Protein AF-A0A7K6AI61-F1 (afdb_monomer_lite)

pLDDT: mean 76.73, std 20.93, range [30.42, 98.44]

Foldseek 3Di:
DDPVVLVVLVVLLVLLVQLLVCVVQVVLVSNLVSLQVSLVVLLCQLPDDPVGHPDDNQLSQLSLQLSQLSVQQSVLSVDPDDPDGNDSVN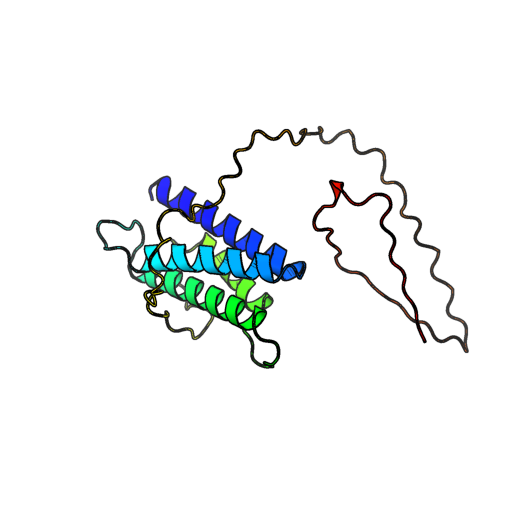NVVCSVCSNCSVVDDDDDPDPDDRDHDDPPPDPDDDPDPDPPPPPPPDDPPPDDPPDDPPPDPPPPDPDDDDDPPDDDDDDDDPDHDDPCPVPDDDDDDDDDDD

Sequence (194 aa):
MSEAARSLLQRWGASFRKGTDFDSWGQLVEAIDEYQILARHLQKEAQSQHNNSEFTEDQKKTIAKIATCLELRSAALQSTQSQDEFKLEDLKKLEPILKNILTYNKEFPFDVQPVPLRKILAPGEEEHLEFEEDDEEGGAGAGSPDSFPARVPGTLLPRLPSEPGMTLLTINIEKIGLKDAGQCIDPYITVSVK

Radius of gyration: 22.25 Å; chains: 1; bounding box: 41×44×69 Å

InterPro domains:
  IPR023421 Axin interactor, dorsalization-associated protein, N-terminal [PF08910] (9-112)
  IPR025939 Axin interactor dorsalization-associated protein, C-terminal [PF14186] (157-194)
  IPR025939 Axin interactor dorsalization-associated protein, C-terminal [PS51911] (157-194)
  IPR035892 C2 domain superfamily [G3DSA:2.60.40.150] (152-194)
  IPR036818 Axin interactor, dorsalization-associated protein, N-terminal domain superfamily [G3DSA:1.20.120.360] (1-119)
  IPR036818 Axin interactor, dorsalization-associated protein, N-terminal domain superfamily [SSF109779] (1-121)

Secondary structure (DSSP, 8-state):
--HHHHHHHHHHHHHHHHHHHHHHHT-HHHHHHHHHHHHHHHHHHHTS-GGG-SS-HHHHHHHHHHHHHHHHHHHHHH-SS-SS---HHHHHTTHHHHHTTTT--SPPSS--PPPP------TT--S--------S-S------TT-----PPP--PPPPP--TTPPPP---------TTTTT-SS--------

Organism: Upupa epops (NCBI:txid57439)

Structure (mmCIF, N/CA/C/O backbone):
data_AF-A0A7K6AI61-F1
#
_entry.id   AF-A0A7K6AI61-F1
#
loop_
_atom_site.group_PDB
_atom_site.id
_atom_site.type_symbol
_atom_site.label_atom_id
_atom_site.label_alt_id
_atom_site.label_comp_id
_atom_site.label_asym_id
_atom_site.label_entity_id
_atom_site.label_seq_id
_atom_site.pdbx_PDB_ins_code
_atom_site.Cartn_x
_atom_site.Cartn_y
_atom_site.Cartn_z
_atom_site.occupancy
_atom_site.B_iso_or_equiv
_atom_site.auth_seq_id
_atom_site.auth_comp_id
_atom_site.auth_asym_id
_atom_site.auth_atom_id
_atom_site.pdbx_PDB_model_num
ATOM 1 N N . MET A 1 1 ? -19.552 6.990 13.433 1.00 64.75 1 MET A N 1
ATOM 2 C CA . MET A 1 1 ? -18.185 7.159 12.903 1.00 64.75 1 MET A CA 1
ATOM 3 C C . MET A 1 1 ? -17.955 8.637 12.739 1.00 64.75 1 MET A C 1
ATOM 5 O O . MET A 1 1 ? -18.796 9.272 12.101 1.00 64.75 1 MET A O 1
ATOM 9 N N . SER A 1 2 ? -16.903 9.175 13.351 1.00 79.88 2 SER A N 1
ATOM 10 C CA . SER A 1 2 ? -16.581 10.581 13.151 1.00 79.88 2 SER A CA 1
ATOM 11 C C . SER A 1 2 ? -16.081 10.824 11.724 1.00 79.88 2 SER A C 1
ATOM 13 O O . SER A 1 2 ? -15.770 9.905 10.961 1.00 79.88 2 SER A O 1
ATOM 15 N N . GLU A 1 3 ? -16.031 12.091 11.352 1.00 83.81 3 GLU A N 1
ATOM 16 C CA . GLU A 1 3 ? -15.396 12.538 10.120 1.00 83.81 3 GLU A CA 1
ATOM 17 C C . GLU A 1 3 ? -13.877 12.287 10.126 1.00 83.81 3 GLU A C 1
ATOM 19 O O . GLU A 1 3 ? -13.308 11.977 9.079 1.00 83.81 3 GLU A O 1
ATOM 24 N N . ALA A 1 4 ? -13.248 12.295 11.308 1.00 84.06 4 ALA A N 1
ATOM 25 C CA . ALA A 1 4 ? -11.816 12.075 11.485 1.00 84.06 4 ALA A CA 1
ATOM 26 C C . ALA A 1 4 ? -11.396 10.646 11.105 1.00 84.06 4 ALA A C 1
ATOM 28 O O . ALA A 1 4 ? -10.501 10.485 10.278 1.00 84.06 4 ALA A O 1
ATOM 29 N N . ALA A 1 5 ? -12.091 9.611 11.595 1.00 84.06 5 ALA A N 1
ATOM 30 C CA . ALA A 1 5 ? -11.837 8.223 11.186 1.00 84.06 5 ALA A CA 1
ATOM 31 C C . ALA A 1 5 ? -11.957 8.025 9.667 1.00 84.06 5 ALA A C 1
ATOM 33 O O . ALA A 1 5 ? -11.194 7.266 9.068 1.00 84.06 5 ALA A O 1
ATOM 34 N N . ARG A 1 6 ? -12.910 8.708 9.022 1.00 87.50 6 ARG A N 1
ATOM 35 C CA . ARG A 1 6 ? -13.125 8.586 7.574 1.00 87.50 6 ARG A CA 1
ATOM 36 C C . ARG A 1 6 ? -11.996 9.246 6.781 1.00 87.50 6 ARG A C 1
ATOM 38 O O . ARG A 1 6 ? -11.495 8.634 5.841 1.00 87.50 6 ARG A O 1
ATOM 45 N N . SER A 1 7 ? -11.579 10.441 7.196 1.00 90.50 7 SER A N 1
ATOM 46 C CA . SER A 1 7 ? -10.425 11.150 6.628 1.00 90.50 7 SER A CA 1
ATOM 47 C C . SER A 1 7 ? -9.128 10.349 6.809 1.00 90.50 7 SER A C 1
ATOM 49 O O . SER A 1 7 ? -8.367 10.155 5.860 1.00 90.50 7 SER A O 1
ATOM 51 N N . LEU A 1 8 ? -8.924 9.752 7.988 1.00 91.56 8 LEU A N 1
ATOM 52 C CA . LEU A 1 8 ? -7.760 8.911 8.269 1.00 91.56 8 LEU A CA 1
ATOM 53 C C . LEU A 1 8 ? -7.684 7.690 7.339 1.00 91.56 8 LEU A C 1
ATOM 55 O O . LEU A 1 8 ? -6.629 7.420 6.766 1.00 91.56 8 LEU A O 1
ATOM 59 N N . LEU A 1 9 ? -8.803 6.988 7.134 1.00 92.94 9 LEU A N 1
ATOM 60 C CA . LEU A 1 9 ? -8.870 5.851 6.209 1.00 92.94 9 LEU A CA 1
ATOM 61 C C . LEU A 1 9 ? -8.627 6.261 4.753 1.00 92.94 9 LEU A C 1
ATOM 63 O O . LEU A 1 9 ? -8.008 5.502 4.006 1.00 92.94 9 LEU A O 1
ATOM 67 N N . GLN A 1 10 ? -9.089 7.445 4.339 1.00 94.06 10 GLN A N 1
ATOM 68 C CA . GLN A 1 10 ? -8.792 7.983 3.009 1.00 94.06 10 GLN A CA 1
ATOM 69 C C . GLN A 1 10 ? -7.293 8.230 2.838 1.00 94.06 10 GLN A C 1
ATOM 71 O O . GLN A 1 10 ? -6.722 7.779 1.846 1.00 94.06 10 GLN A O 1
ATOM 76 N N . ARG A 1 11 ? -6.645 8.857 3.827 1.00 95.50 11 ARG A N 1
ATOM 77 C CA . ARG A 1 11 ? -5.201 9.123 3.808 1.00 95.50 11 ARG A CA 1
ATOM 78 C C . ARG A 1 11 ? -4.376 7.838 3.778 1.00 95.50 11 ARG A C 1
ATOM 80 O O . ARG A 1 11 ? -3.476 7.705 2.954 1.00 95.50 11 ARG A O 1
ATOM 87 N N . TRP A 1 12 ? -4.731 6.844 4.593 1.00 97.50 12 TRP A N 1
ATOM 88 C CA . TRP A 1 12 ? -4.097 5.522 4.532 1.00 97.50 12 TRP A CA 1
ATOM 89 C C . TRP A 1 12 ? -4.315 4.827 3.189 1.00 97.50 12 TRP A C 1
ATOM 91 O O . TRP A 1 12 ? -3.391 4.223 2.654 1.00 97.50 12 TRP A O 1
ATOM 101 N N . GLY A 1 13 ? -5.520 4.916 2.622 1.00 97.56 13 GLY A N 1
ATOM 102 C CA . GLY A 1 13 ? -5.818 4.357 1.305 1.00 97.56 13 GLY A CA 1
ATOM 103 C C . GLY A 1 13 ? -5.026 5.022 0.175 1.00 97.56 13 GLY A C 1
ATOM 104 O O . GLY A 1 13 ? -4.586 4.329 -0.743 1.00 97.56 13 GLY A O 1
ATOM 105 N N . ALA A 1 14 ? -4.830 6.341 0.243 1.00 97.19 14 ALA A N 1
ATOM 106 C CA . ALA A 1 14 ? -4.021 7.097 -0.711 1.00 97.19 14 ALA A CA 1
ATOM 107 C C . ALA A 1 14 ? -2.539 6.706 -0.622 1.00 97.19 14 ALA A C 1
ATOM 109 O O . ALA A 1 14 ? -1.944 6.344 -1.634 1.00 97.19 14 ALA A O 1
ATOM 110 N N . SER A 1 15 ? -1.990 6.668 0.593 1.00 97.88 15 SER A N 1
ATOM 111 C CA . SER A 1 15 ? -0.624 6.210 0.873 1.00 97.88 15 SER A CA 1
ATOM 112 C C . SER A 1 15 ? -0.366 4.786 0.389 1.00 97.88 15 SER A C 1
ATOM 114 O O . SER A 1 15 ? 0.587 4.523 -0.342 1.00 97.88 15 SER A O 1
ATOM 116 N N . PHE A 1 16 ? -1.282 3.864 0.700 1.00 98.44 16 PHE A N 1
ATOM 117 C CA . PHE A 1 16 ? -1.192 2.482 0.244 1.00 98.44 16 PHE A CA 1
ATOM 118 C C . PHE A 1 16 ? -1.114 2.407 -1.285 1.00 98.44 16 PHE A C 1
ATOM 120 O O . PHE A 1 16 ? -0.275 1.696 -1.837 1.00 98.44 16 PHE A O 1
ATOM 127 N N . ARG A 1 17 ? -1.968 3.171 -1.978 1.00 98.06 17 ARG A N 1
ATOM 128 C CA . ARG A 1 17 ? -1.979 3.233 -3.442 1.00 98.06 17 ARG A CA 1
ATOM 129 C C . ARG A 1 17 ? -0.663 3.781 -3.988 1.00 98.06 17 ARG A C 1
ATOM 131 O O . ARG A 1 17 ? -0.083 3.129 -4.852 1.00 98.06 17 ARG A O 1
ATOM 138 N N . LYS A 1 18 ? -0.177 4.900 -3.440 1.00 97.25 18 LYS A N 1
ATOM 139 C CA . LYS A 1 18 ? 1.106 5.524 -3.798 1.00 97.25 18 LYS A CA 1
ATOM 140 C C . LYS A 1 18 ? 2.258 4.520 -3.685 1.00 97.25 18 LYS A C 1
ATOM 142 O O . LYS A 1 18 ? 2.979 4.314 -4.659 1.00 97.25 18 LYS A O 1
ATOM 147 N N . GLY A 1 19 ? 2.342 3.790 -2.571 1.00 97.25 19 GLY A N 1
ATOM 148 C CA . GLY A 1 19 ? 3.337 2.730 -2.379 1.00 97.25 19 GLY A CA 1
ATOM 149 C C . GLY A 1 19 ? 3.222 1.614 -3.423 1.00 97.25 19 GLY A C 1
ATOM 150 O O . GLY A 1 19 ? 4.216 1.239 -4.044 1.00 97.25 19 GLY A O 1
ATOM 151 N N . THR A 1 20 ? 2.005 1.128 -3.699 1.00 97.56 20 THR A N 1
ATOM 152 C CA . THR A 1 20 ? 1.802 0.085 -4.724 1.00 97.56 20 THR A CA 1
ATOM 153 C C . THR A 1 20 ? 2.084 0.550 -6.149 1.00 97.56 20 THR A C 1
ATOM 155 O O . THR A 1 20 ? 2.452 -0.279 -6.988 1.00 97.56 20 THR A O 1
ATOM 158 N N . ASP A 1 21 ? 1.916 1.839 -6.443 1.00 95.81 21 ASP A N 1
ATOM 159 C CA . ASP A 1 21 ? 2.253 2.423 -7.739 1.00 95.81 21 ASP A CA 1
ATOM 160 C C . ASP A 1 21 ? 3.771 2.504 -7.910 1.00 95.81 21 ASP A C 1
ATOM 162 O O . ASP A 1 21 ? 4.275 2.017 -8.925 1.00 95.81 21 ASP A O 1
ATOM 166 N N . PHE A 1 22 ? 4.503 2.987 -6.899 1.00 94.81 22 PHE A N 1
ATOM 167 C CA . PHE A 1 22 ? 5.970 2.959 -6.887 1.00 94.81 22 PHE A CA 1
ATOM 168 C C . PHE A 1 22 ? 6.523 1.546 -7.068 1.00 94.81 22 PHE A C 1
ATOM 170 O O . PHE A 1 22 ? 7.358 1.323 -7.944 1.00 94.81 22 PHE A O 1
ATOM 177 N N . ASP A 1 23 ? 5.999 0.579 -6.315 1.00 95.25 23 ASP A N 1
ATOM 178 C CA . ASP A 1 23 ? 6.382 -0.832 -6.410 1.00 95.25 23 ASP A CA 1
ATOM 179 C C . ASP A 1 23 ? 6.137 -1.372 -7.829 1.00 95.25 23 ASP A C 1
ATOM 181 O O . ASP A 1 23 ? 7.036 -1.910 -8.474 1.00 95.25 23 ASP A O 1
ATOM 185 N N . SER A 1 24 ? 4.950 -1.100 -8.389 1.00 94.00 24 SER A N 1
ATOM 186 C CA . SER A 1 24 ? 4.595 -1.494 -9.761 1.00 94.00 24 SER A CA 1
ATOM 187 C C . SER A 1 24 ? 5.471 -0.824 -10.830 1.00 94.00 24 SER A C 1
ATOM 189 O O . SER A 1 24 ? 5.600 -1.353 -11.933 1.00 94.00 24 SER A O 1
ATOM 191 N N . TRP A 1 25 ? 6.022 0.358 -10.549 1.00 91.44 25 TRP A N 1
ATOM 192 C CA . TRP A 1 25 ? 6.932 1.083 -11.441 1.00 91.44 25 TRP A CA 1
ATOM 193 C C . TRP A 1 25 ? 8.405 0.701 -11.253 1.00 91.44 25 TRP A C 1
ATOM 195 O O . TRP A 1 25 ? 9.247 1.188 -12.005 1.00 91.44 25 TRP A O 1
ATOM 205 N N . GLY A 1 26 ? 8.734 -0.148 -10.275 1.00 88.25 26 GLY A N 1
ATOM 206 C CA . GLY A 1 26 ? 10.118 -0.481 -9.931 1.00 88.25 26 GLY A CA 1
ATOM 207 C C . GLY A 1 26 ? 10.849 0.625 -9.161 1.00 88.25 26 GLY A C 1
ATOM 208 O O . GLY A 1 26 ? 12.075 0.595 -9.058 1.00 88.25 26 GLY A O 1
ATOM 209 N N . GLN A 1 27 ? 10.122 1.597 -8.607 1.00 89.25 27 GLN A N 1
ATOM 210 C CA . GLN A 1 27 ? 10.653 2.628 -7.712 1.00 89.25 27 GLN A CA 1
ATOM 211 C C . GLN A 1 27 ? 10.760 2.058 -6.293 1.00 89.25 27 GLN A C 1
ATOM 213 O O . GLN A 1 27 ? 9.954 2.353 -5.416 1.00 89.25 27 GLN A O 1
ATOM 218 N N . LEU A 1 28 ? 11.708 1.132 -6.104 1.00 91.75 28 LEU A N 1
ATOM 219 C CA . LEU A 1 28 ? 11.750 0.289 -4.906 1.00 91.75 28 LEU A CA 1
ATOM 220 C C . LEU A 1 28 ? 12.044 1.087 -3.632 1.00 91.75 28 LEU A C 1
ATOM 222 O O . LEU A 1 28 ? 11.465 0.783 -2.596 1.00 91.75 28 LEU A O 1
ATOM 226 N N . VAL A 1 29 ? 12.907 2.105 -3.702 1.00 91.94 29 VAL A N 1
ATOM 227 C CA . VAL A 1 29 ? 13.270 2.935 -2.539 1.00 91.94 29 VAL A CA 1
ATOM 228 C C . VAL A 1 29 ? 12.058 3.728 -2.057 1.00 91.94 29 VAL A C 1
ATOM 230 O O . VAL A 1 29 ? 11.731 3.691 -0.875 1.00 91.94 29 VAL A O 1
ATOM 233 N N . GLU A 1 30 ? 11.354 4.372 -2.985 1.00 93.75 30 GLU A N 1
ATOM 234 C CA . GLU A 1 30 ? 10.147 5.152 -2.725 1.00 93.75 30 GLU A CA 1
ATOM 235 C C . GLU A 1 30 ? 8.992 4.255 -2.240 1.00 93.75 30 GLU A C 1
ATOM 237 O O . GLU A 1 30 ? 8.274 4.606 -1.306 1.00 93.75 30 GLU A O 1
ATOM 242 N N . ALA A 1 31 ? 8.843 3.054 -2.815 1.00 95.50 31 ALA A N 1
ATOM 243 C CA . ALA A 1 31 ? 7.867 2.067 -2.352 1.00 95.50 31 ALA A CA 1
ATOM 244 C C . ALA A 1 31 ? 8.145 1.611 -0.911 1.00 95.50 31 ALA A C 1
ATOM 246 O O . ALA A 1 31 ? 7.226 1.555 -0.097 1.00 95.50 31 ALA A O 1
ATOM 247 N N . ILE A 1 32 ? 9.406 1.293 -0.594 1.00 95.75 32 ILE A N 1
ATOM 248 C CA . ILE A 1 32 ? 9.835 0.891 0.752 1.00 95.75 32 ILE A CA 1
ATOM 249 C C . ILE A 1 32 ? 9.528 1.996 1.763 1.00 95.75 32 ILE A C 1
ATOM 251 O O . ILE A 1 32 ? 8.965 1.697 2.815 1.00 95.75 32 ILE A O 1
ATOM 255 N N . ASP A 1 33 ? 9.888 3.243 1.463 1.00 95.25 33 ASP A N 1
ATOM 256 C CA . ASP A 1 33 ? 9.687 4.364 2.384 1.00 95.25 33 ASP A CA 1
ATOM 257 C C . ASP A 1 33 ? 8.195 4.597 2.665 1.00 95.25 33 ASP A C 1
ATOM 259 O O . ASP A 1 33 ? 7.760 4.584 3.820 1.00 95.25 33 ASP A O 1
ATOM 263 N N . GLU A 1 34 ? 7.373 4.655 1.613 1.00 97.81 34 GLU A N 1
ATOM 264 C CA . GLU A 1 34 ? 5.923 4.828 1.739 1.00 97.81 34 GLU A CA 1
ATOM 265 C C . GLU A 1 34 ? 5.277 3.675 2.533 1.00 97.81 34 GLU A C 1
ATOM 267 O O . GLU A 1 34 ? 4.465 3.904 3.436 1.00 97.81 34 GLU A O 1
ATOM 272 N N . TYR A 1 35 ? 5.669 2.421 2.268 1.00 98.00 35 TYR A N 1
ATOM 273 C CA . TYR A 1 35 ? 5.183 1.267 3.029 1.00 98.00 35 TYR A CA 1
ATOM 274 C C . TYR A 1 35 ? 5.605 1.312 4.50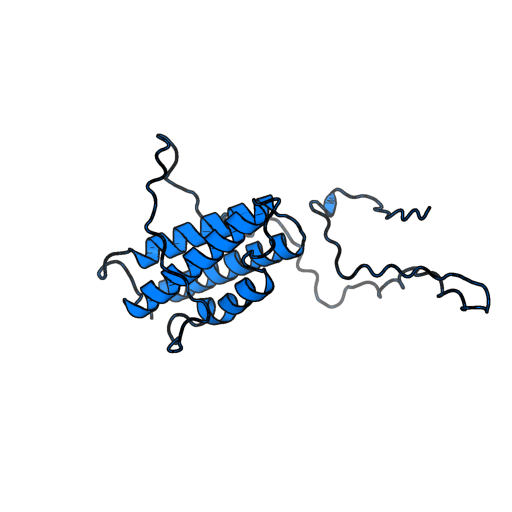1 1.00 98.00 35 TYR A C 1
ATOM 276 O O . TYR A 1 35 ? 4.794 0.973 5.367 1.00 98.00 35 TYR A O 1
ATOM 284 N N . GLN A 1 36 ? 6.832 1.737 4.812 1.00 96.12 36 GLN A N 1
ATOM 285 C CA . GLN A 1 36 ? 7.321 1.853 6.189 1.00 96.12 36 GLN A CA 1
ATOM 286 C C . GLN A 1 36 ? 6.642 2.993 6.955 1.00 96.12 36 GLN A C 1
ATOM 288 O O . GLN A 1 36 ? 6.288 2.822 8.126 1.00 96.12 36 GLN A O 1
ATOM 293 N N . ILE A 1 37 ? 6.423 4.146 6.320 1.00 96.00 37 ILE A N 1
ATOM 294 C CA . ILE A 1 37 ? 5.662 5.265 6.897 1.00 96.00 37 ILE A CA 1
ATOM 295 C C . ILE A 1 37 ? 4.234 4.811 7.210 1.00 96.00 37 ILE A C 1
ATOM 297 O O . ILE A 1 37 ? 3.777 4.937 8.352 1.00 96.00 37 ILE A O 1
ATOM 301 N N . LEU A 1 38 ? 3.548 4.199 6.241 1.00 97.81 38 LEU A N 1
ATOM 302 C CA . LEU A 1 38 ? 2.189 3.703 6.444 1.00 97.81 38 LEU A CA 1
ATOM 303 C C . LEU A 1 38 ? 2.130 2.624 7.532 1.00 97.81 38 LEU A C 1
ATOM 305 O O . LEU A 1 38 ? 1.264 2.687 8.407 1.00 97.81 38 LEU A O 1
ATOM 309 N N . ALA A 1 39 ? 3.057 1.663 7.530 1.00 96.81 39 ALA A N 1
ATOM 310 C CA . ALA A 1 39 ? 3.124 0.618 8.550 1.00 96.81 39 ALA A CA 1
ATOM 311 C C . ALA A 1 39 ? 3.267 1.205 9.961 1.00 96.81 39 ALA A C 1
ATOM 313 O O . ALA A 1 39 ? 2.564 0.765 10.874 1.00 96.81 39 ALA A O 1
ATOM 314 N N . ARG A 1 40 ? 4.100 2.240 10.145 1.00 94.81 40 ARG A N 1
ATOM 315 C CA . ARG A 1 40 ? 4.243 2.938 11.435 1.00 94.81 40 ARG A CA 1
ATOM 316 C C . ARG A 1 40 ? 2.952 3.622 11.873 1.00 94.81 40 ARG A C 1
ATOM 318 O O . ARG A 1 40 ? 2.571 3.500 13.037 1.00 94.81 40 ARG A O 1
ATOM 325 N N . HIS A 1 41 ? 2.249 4.292 10.962 1.00 94.44 41 HIS A N 1
ATOM 326 C CA . HIS A 1 41 ? 0.956 4.911 11.268 1.00 94.44 41 HIS A CA 1
ATOM 327 C C . HIS A 1 41 ? -0.102 3.881 11.674 1.00 94.44 41 HIS A C 1
ATOM 329 O O . HIS A 1 41 ? -0.790 4.068 12.680 1.00 94.44 41 HIS A O 1
ATOM 335 N N . LEU A 1 42 ? -0.191 2.767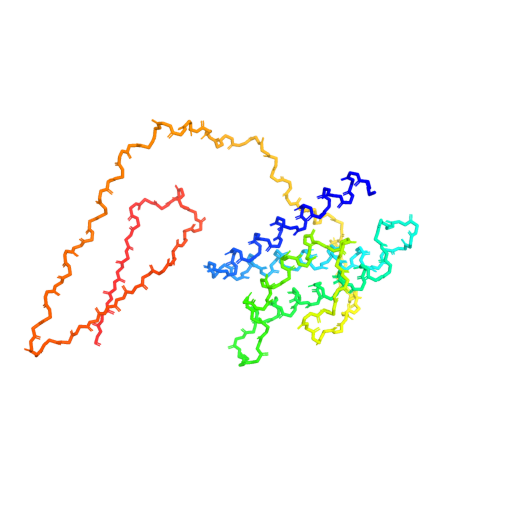 10.947 1.00 95.50 42 LEU A N 1
ATOM 336 C CA . LEU A 1 42 ? -1.104 1.673 11.274 1.00 95.50 42 LEU A CA 1
ATOM 337 C C . LEU A 1 42 ? -0.747 1.026 12.621 1.00 95.50 42 LEU A C 1
ATOM 339 O O . LEU A 1 42 ? -1.630 0.800 13.441 1.00 95.50 42 LEU A O 1
ATOM 343 N N . GLN A 1 43 ? 0.536 0.783 12.898 1.00 93.94 43 GLN A N 1
ATOM 344 C CA . GLN A 1 43 ? 1.006 0.263 14.190 1.00 93.94 43 GLN A CA 1
ATOM 345 C C . GLN A 1 43 ? 0.655 1.197 15.353 1.00 93.94 43 GLN A C 1
ATOM 347 O O . GLN A 1 43 ? 0.177 0.738 16.391 1.00 93.94 43 GLN A O 1
ATOM 352 N N . LYS A 1 44 ? 0.853 2.509 15.177 1.00 92.12 44 LYS A N 1
ATOM 353 C CA . LYS A 1 44 ? 0.512 3.522 16.184 1.00 92.12 44 LYS A CA 1
ATOM 354 C C . LYS A 1 44 ? -0.981 3.500 16.512 1.00 92.12 44 LYS A C 1
ATOM 356 O O . LYS A 1 44 ? -1.336 3.544 17.688 1.00 92.12 44 LYS A O 1
ATOM 361 N N . GLU A 1 45 ? -1.843 3.375 15.503 1.00 92.69 45 GLU A N 1
ATOM 362 C CA . GLU A 1 45 ? -3.289 3.252 15.719 1.00 92.69 45 GLU A CA 1
ATOM 363 C C . GLU A 1 45 ? -3.677 1.889 16.312 1.00 92.69 45 GLU A C 1
ATOM 365 O O . GLU A 1 45 ? -4.523 1.811 17.194 1.00 92.69 45 GLU A O 1
ATOM 370 N N . ALA A 1 46 ? -3.034 0.798 15.896 1.00 92.25 46 ALA A N 1
ATOM 371 C CA . ALA A 1 46 ? -3.313 -0.528 16.445 1.00 92.25 46 ALA A CA 1
ATOM 372 C C . ALA A 1 46 ? -2.978 -0.644 17.942 1.00 92.25 46 ALA A C 1
ATOM 374 O O . ALA A 1 46 ? -3.594 -1.439 18.649 1.00 92.25 46 ALA A O 1
ATOM 375 N N . GLN A 1 47 ? -2.011 0.137 18.426 1.00 89.50 47 GLN A N 1
ATOM 376 C CA . GLN A 1 47 ? -1.576 0.151 19.826 1.00 89.50 47 GLN A CA 1
ATOM 377 C C . GLN A 1 47 ? -2.170 1.310 20.638 1.00 89.50 47 GLN A C 1
ATOM 379 O O . GLN A 1 47 ? -1.891 1.435 21.836 1.00 89.50 47 GLN A O 1
ATOM 384 N N . SER A 1 48 ? -2.979 2.170 20.013 1.00 88.31 48 SER A N 1
ATOM 385 C CA . SER A 1 48 ? -3.593 3.300 20.699 1.00 88.31 48 SER A CA 1
ATOM 386 C C . SER A 1 48 ? -4.542 2.799 21.794 1.00 88.31 48 SER A C 1
ATOM 388 O O . SER A 1 48 ? -5.258 1.801 21.651 1.00 88.31 48 SER A O 1
ATOM 390 N N . GLN A 1 49 ? -4.528 3.473 22.946 1.00 80.00 49 GLN A N 1
ATOM 391 C CA . GLN A 1 49 ? -5.423 3.136 24.055 1.00 80.00 49 GLN A CA 1
ATOM 392 C C . GLN A 1 49 ? -6.884 3.307 23.620 1.00 80.00 49 GLN A C 1
ATOM 394 O O . GLN A 1 49 ? -7.187 4.167 22.796 1.00 80.00 49 GLN A O 1
ATOM 399 N N . HIS A 1 50 ? -7.807 2.521 24.184 1.00 67.75 50 HIS A N 1
ATOM 400 C CA . HIS A 1 50 ? -9.215 2.529 23.760 1.00 67.75 50 HIS A CA 1
ATOM 401 C C . HIS A 1 50 ? -9.867 3.922 23.823 1.00 67.75 50 HIS A C 1
ATOM 403 O O . HIS A 1 50 ? -10.674 4.256 22.966 1.00 67.75 50 HIS A O 1
ATOM 409 N N . ASN A 1 51 ? -9.445 4.767 24.768 1.00 71.12 51 ASN A N 1
ATOM 410 C CA . ASN A 1 51 ? -9.957 6.133 24.923 1.00 71.12 51 ASN A CA 1
ATOM 411 C C . ASN A 1 51 ? -9.473 7.106 23.830 1.00 71.12 51 ASN A C 1
ATOM 413 O O . ASN A 1 51 ? -10.030 8.190 23.697 1.00 71.12 51 ASN A O 1
ATOM 417 N N . ASN A 1 52 ? -8.440 6.724 23.074 1.00 73.75 52 ASN A N 1
ATOM 418 C CA . ASN A 1 52 ? -7.788 7.546 22.054 1.00 73.75 52 ASN A CA 1
ATOM 419 C C . ASN A 1 52 ? -7.992 6.990 20.635 1.00 73.75 52 ASN A C 1
ATOM 421 O O . ASN A 1 52 ? -7.417 7.530 19.695 1.00 73.75 52 ASN A O 1
ATOM 425 N N . SER A 1 53 ? -8.766 5.910 20.483 1.00 78.94 53 SER A N 1
ATOM 426 C CA . SER A 1 53 ? -8.988 5.235 19.206 1.00 78.94 53 SER A CA 1
ATOM 427 C C . SER A 1 53 ? -10.461 5.181 18.861 1.00 78.94 53 SER A C 1
ATOM 429 O O . SER A 1 53 ? -11.289 4.790 19.684 1.00 78.94 53 SER A O 1
ATOM 431 N N . GLU A 1 54 ? -10.780 5.476 17.607 1.00 84.75 54 GLU A N 1
ATOM 432 C CA . GLU A 1 54 ? -12.120 5.252 17.062 1.00 84.75 54 GLU A CA 1
ATOM 433 C C . GLU A 1 54 ? -12.340 3.812 16.580 1.00 84.75 54 GLU A C 1
ATOM 435 O O . GLU A 1 54 ? -13.449 3.463 16.165 1.00 84.75 54 GLU A O 1
ATOM 440 N N . PHE A 1 55 ? -11.301 2.974 16.634 1.00 90.56 55 PHE A N 1
ATOM 441 C CA . PHE A 1 55 ? -11.336 1.595 16.168 1.00 90.56 55 PHE A CA 1
ATOM 442 C C . PHE A 1 55 ? -11.562 0.612 17.319 1.00 90.56 55 PHE A C 1
ATOM 444 O O . PHE A 1 55 ? -11.025 0.754 18.421 1.00 90.56 55 PHE A O 1
ATOM 451 N N . THR A 1 56 ? -12.350 -0.428 17.048 1.00 91.88 56 THR A N 1
ATOM 452 C CA . THR A 1 56 ? -12.532 -1.554 17.971 1.00 91.88 56 THR A CA 1
ATOM 453 C C . THR A 1 56 ? -11.262 -2.401 18.050 1.00 91.88 56 THR A C 1
ATOM 455 O O . THR A 1 56 ? -10.427 -2.382 17.147 1.00 91.88 56 THR A O 1
ATOM 458 N N . GLU A 1 57 ? -11.124 -3.215 19.095 1.00 90.81 57 GLU A N 1
ATOM 459 C CA . GLU A 1 57 ? -9.957 -4.095 19.250 1.00 90.81 57 GLU A CA 1
ATOM 460 C C . GLU A 1 57 ? -9.795 -5.091 18.086 1.00 90.81 57 GLU A C 1
ATOM 462 O O . GLU A 1 57 ? -8.677 -5.383 17.668 1.00 90.81 57 GLU A O 1
ATOM 467 N N . ASP A 1 58 ? -10.889 -5.568 17.488 1.00 91.75 58 ASP A N 1
ATOM 468 C CA . ASP A 1 58 ? -10.814 -6.448 16.313 1.00 91.75 58 ASP A CA 1
ATOM 469 C C . ASP A 1 58 ? -10.410 -5.694 15.035 1.00 91.75 58 ASP A C 1
ATOM 471 O O . ASP A 1 58 ? -9.649 -6.214 14.210 1.00 91.75 58 ASP A O 1
ATOM 475 N N . GLN A 1 59 ? -10.838 -4.436 14.891 1.00 93.81 59 GLN A N 1
ATOM 476 C CA . GLN A 1 59 ? -10.373 -3.559 13.814 1.00 93.81 59 GLN A CA 1
ATOM 477 C C . GLN A 1 59 ? -8.883 -3.247 13.976 1.00 93.81 59 GLN A C 1
ATOM 479 O O . GLN A 1 59 ? -8.134 -3.357 13.008 1.00 93.81 59 GLN A O 1
ATOM 484 N N . LYS A 1 60 ? -8.420 -2.966 15.199 1.00 93.12 60 LYS A N 1
ATOM 485 C CA . LYS A 1 60 ? -6.997 -2.760 15.512 1.00 93.12 60 LYS A CA 1
ATOM 486 C C . LYS A 1 60 ? -6.143 -3.986 15.218 1.00 93.12 60 LYS A C 1
ATOM 488 O O . LYS A 1 60 ? -5.071 -3.845 14.639 1.00 93.12 60 LYS A O 1
ATOM 493 N N . LYS A 1 61 ? -6.621 -5.199 15.521 1.00 93.31 61 LYS A N 1
ATOM 494 C CA . LYS A 1 61 ? -5.938 -6.441 15.103 1.00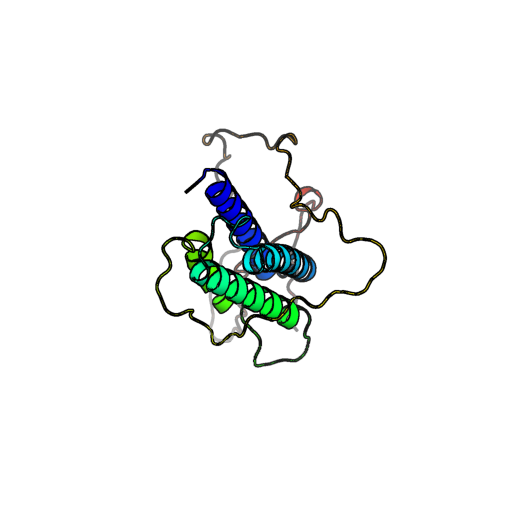 93.31 61 LYS A CA 1
ATOM 495 C C . LYS A 1 61 ? -5.793 -6.516 13.585 1.00 93.31 61 LYS A C 1
ATOM 497 O O . LYS A 1 61 ? -4.734 -6.892 13.092 1.00 93.31 61 LYS A O 1
ATOM 502 N N . THR A 1 62 ? -6.839 -6.152 12.844 1.00 95.75 62 THR A N 1
ATOM 503 C CA . THR A 1 62 ? -6.802 -6.121 11.373 1.00 95.75 62 THR A CA 1
ATOM 504 C C . THR A 1 62 ? -5.803 -5.076 10.869 1.00 95.75 62 THR A C 1
ATOM 506 O O . THR A 1 62 ? -4.972 -5.394 10.022 1.00 95.75 62 THR A O 1
ATOM 509 N N . ILE A 1 63 ? -5.817 -3.868 11.439 1.00 95.88 63 ILE A N 1
ATOM 510 C CA . ILE A 1 63 ? -4.853 -2.790 11.160 1.00 95.88 63 ILE A CA 1
ATOM 511 C C . ILE A 1 63 ? -3.413 -3.270 11.396 1.00 95.88 63 ILE A C 1
ATOM 513 O O . ILE A 1 63 ? -2.557 -3.096 10.531 1.00 95.88 63 ILE A O 1
ATOM 517 N N . ALA A 1 64 ? -3.153 -3.937 12.523 1.00 95.38 64 ALA A N 1
ATOM 518 C CA . ALA A 1 64 ? -1.828 -4.452 12.864 1.00 95.38 64 ALA A CA 1
ATOM 519 C C . ALA A 1 64 ? -1.337 -5.509 11.861 1.00 95.38 64 ALA A C 1
ATOM 521 O O . ALA A 1 64 ? -0.176 -5.497 11.459 1.00 95.38 64 ALA A O 1
ATOM 522 N N . LYS A 1 65 ? -2.231 -6.396 11.406 1.00 96.62 65 LYS A N 1
ATOM 523 C CA . LYS A 1 65 ? -1.906 -7.384 10.369 1.00 96.62 65 LYS A CA 1
ATOM 524 C C . LYS A 1 65 ? -1.578 -6.729 9.024 1.00 96.62 65 LYS A C 1
ATOM 526 O O . LYS A 1 65 ? -0.632 -7.158 8.370 1.00 96.62 65 LYS A O 1
ATOM 531 N N . ILE A 1 66 ? -2.305 -5.677 8.629 1.00 97.69 66 ILE A N 1
ATOM 532 C CA . ILE A 1 66 ? -1.985 -4.896 7.417 1.00 97.69 66 ILE A CA 1
ATOM 533 C C . ILE A 1 66 ? -0.587 -4.281 7.542 1.00 97.69 66 ILE A C 1
ATOM 535 O O . ILE A 1 66 ? 0.206 -4.393 6.609 1.00 97.69 66 ILE A O 1
ATOM 539 N N . ALA A 1 67 ? -0.260 -3.696 8.699 1.00 97.19 67 ALA A N 1
ATOM 540 C CA . ALA A 1 67 ? 1.066 -3.137 8.951 1.00 97.19 67 ALA A CA 1
ATOM 541 C C . ALA A 1 67 ? 2.176 -4.190 8.798 1.00 97.19 67 ALA A C 1
ATOM 543 O O . ALA A 1 67 ? 3.175 -3.940 8.132 1.00 97.19 67 ALA A O 1
ATOM 544 N N . THR A 1 68 ? 1.975 -5.398 9.331 1.00 96.25 68 THR A N 1
ATOM 545 C CA . THR A 1 68 ? 2.930 -6.503 9.158 1.00 96.25 68 THR A CA 1
ATOM 546 C C . THR A 1 68 ? 3.099 -6.909 7.696 1.00 96.25 68 THR A C 1
ATOM 548 O O . THR A 1 68 ? 4.222 -7.139 7.261 1.00 96.25 68 THR A O 1
ATOM 551 N N . CYS A 1 69 ? 2.032 -6.958 6.898 1.00 97.38 69 CYS A N 1
ATOM 552 C CA . CYS A 1 69 ? 2.169 -7.233 5.465 1.00 97.38 69 CYS A CA 1
ATOM 553 C C . CYS A 1 69 ? 2.978 -6.152 4.724 1.00 97.38 69 CYS A C 1
ATOM 555 O O . CYS A 1 69 ? 3.756 -6.487 3.831 1.00 97.38 69 CYS A O 1
ATOM 557 N N . LEU A 1 70 ? 2.831 -4.876 5.098 1.00 97.50 70 LEU A N 1
ATOM 558 C CA . LEU A 1 70 ? 3.633 -3.779 4.540 1.00 97.50 70 LEU A CA 1
ATOM 559 C C . LEU A 1 70 ? 5.117 -3.920 4.905 1.00 97.50 70 LEU A C 1
ATOM 561 O O . LEU A 1 70 ? 5.979 -3.736 4.046 1.00 97.50 70 LEU A O 1
ATOM 565 N N . GLU A 1 71 ? 5.429 -4.313 6.142 1.00 95.00 71 GLU A N 1
ATOM 566 C CA . GLU A 1 71 ? 6.804 -4.611 6.566 1.00 95.00 71 GLU A CA 1
ATOM 567 C C . GLU A 1 71 ? 7.385 -5.811 5.809 1.00 95.00 71 GLU A C 1
ATOM 569 O O . GLU A 1 71 ? 8.522 -5.747 5.345 1.00 95.00 71 GLU A O 1
ATOM 574 N N . LEU A 1 72 ? 6.603 -6.882 5.628 1.00 94.56 72 LEU A N 1
ATOM 575 C CA . LEU A 1 72 ? 7.018 -8.053 4.850 1.00 94.56 72 LEU A CA 1
ATOM 576 C C . LEU A 1 72 ? 7.312 -7.684 3.394 1.00 94.56 72 LEU A C 1
ATOM 578 O O . LEU A 1 72 ? 8.323 -8.131 2.853 1.00 94.56 72 LEU A O 1
ATOM 582 N N . ARG A 1 73 ? 6.477 -6.842 2.765 1.00 95.69 73 ARG A N 1
ATOM 583 C CA . ARG A 1 73 ? 6.763 -6.346 1.413 1.00 95.69 73 ARG A CA 1
ATOM 584 C C . ARG A 1 73 ? 8.011 -5.472 1.395 1.00 95.69 73 ARG A C 1
ATOM 586 O O . ARG A 1 73 ? 8.854 -5.656 0.528 1.00 95.69 73 ARG A O 1
ATOM 593 N N . SER A 1 74 ? 8.152 -4.559 2.352 1.00 94.94 74 SER A N 1
ATOM 594 C CA . SER A 1 74 ? 9.328 -3.686 2.452 1.00 94.94 74 SER A CA 1
ATOM 595 C C . SER A 1 74 ? 10.618 -4.500 2.581 1.00 94.94 74 SER A C 1
ATOM 597 O O . SER A 1 74 ? 11.591 -4.226 1.888 1.00 94.94 74 SER A O 1
ATOM 599 N N . ALA A 1 75 ? 10.613 -5.543 3.416 1.00 93.00 75 ALA A N 1
ATOM 600 C CA . ALA A 1 75 ? 11.742 -6.454 3.575 1.00 93.00 75 ALA A CA 1
ATOM 601 C C . ALA A 1 75 ? 12.017 -7.271 2.302 1.00 93.00 75 ALA A C 1
ATOM 603 O O . ALA A 1 75 ? 13.177 -7.438 1.932 1.00 93.00 75 ALA A O 1
ATOM 604 N N . ALA A 1 76 ? 10.971 -7.733 1.607 1.00 93.50 76 ALA A N 1
ATOM 605 C CA . ALA A 1 76 ? 11.107 -8.400 0.313 1.00 93.50 76 ALA A CA 1
ATOM 606 C C . ALA A 1 76 ? 11.782 -7.490 -0.724 1.00 93.50 76 ALA A C 1
ATOM 608 O O . ALA A 1 76 ? 12.748 -7.895 -1.355 1.00 93.50 76 ALA A O 1
ATOM 609 N N . LEU A 1 77 ? 11.355 -6.227 -0.827 1.00 92.38 77 LEU A N 1
ATOM 610 C CA . LEU A 1 77 ? 11.945 -5.256 -1.754 1.00 92.38 77 LEU A CA 1
ATOM 611 C C . LEU A 1 77 ? 13.411 -4.906 -1.439 1.00 92.38 77 LEU A C 1
ATOM 613 O O . LEU A 1 77 ? 14.138 -4.471 -2.329 1.00 92.38 77 LEU A O 1
ATOM 617 N N . GLN A 1 78 ? 13.847 -5.082 -0.189 1.00 90.00 78 GLN A N 1
ATOM 618 C CA . GLN A 1 78 ? 15.243 -4.901 0.229 1.00 90.00 78 GLN A CA 1
ATOM 619 C C . GLN A 1 78 ? 16.099 -6.161 0.021 1.00 90.00 78 GLN A C 1
ATOM 621 O O . GLN A 1 78 ? 17.330 -6.071 -0.008 1.00 90.00 78 GLN A O 1
ATOM 626 N N . SER A 1 79 ? 15.475 -7.335 -0.098 1.00 85.56 79 SER A N 1
ATOM 627 C CA . SER A 1 79 ? 16.168 -8.604 -0.301 1.00 85.56 79 SER A CA 1
ATOM 628 C C . SER A 1 79 ? 16.604 -8.753 -1.757 1.00 85.56 79 SER A C 1
ATOM 630 O O . SER A 1 79 ? 15.894 -8.403 -2.692 1.00 85.56 79 SER A O 1
ATOM 632 N N . THR A 1 80 ? 17.799 -9.301 -1.964 1.00 68.56 80 THR A N 1
ATOM 633 C CA . THR A 1 80 ? 18.324 -9.641 -3.298 1.00 68.56 80 THR A CA 1
ATOM 634 C C . THR A 1 80 ? 18.215 -11.136 -3.609 1.00 68.56 80 THR A C 1
ATOM 636 O O . THR A 1 80 ? 18.537 -11.549 -4.724 1.00 68.56 80 THR A O 1
ATOM 639 N N . GLN A 1 81 ? 17.803 -11.967 -2.641 1.00 56.00 81 GLN A N 1
ATOM 640 C CA . GLN A 1 81 ? 17.860 -13.430 -2.736 1.00 56.00 81 GLN A CA 1
ATOM 641 C C . GLN A 1 81 ? 16.778 -14.126 -1.890 1.00 56.00 81 GLN A C 1
ATOM 643 O O . GLN A 1 81 ? 17.097 -14.840 -0.939 1.00 56.00 81 GLN A O 1
ATOM 648 N N . SER A 1 82 ? 15.497 -14.007 -2.241 1.00 57.91 82 SER A N 1
ATOM 649 C CA . SER A 1 82 ? 14.496 -14.938 -1.703 1.00 57.91 82 SER A CA 1
ATOM 650 C C . SER A 1 82 ? 13.432 -15.332 -2.730 1.00 57.91 82 SER A C 1
ATOM 652 O O . SER A 1 82 ? 12.861 -14.517 -3.439 1.00 57.91 82 SER A O 1
ATOM 654 N N . GLN A 1 83 ? 13.185 -16.641 -2.840 1.00 54.53 83 GLN A N 1
ATOM 655 C CA . GLN A 1 83 ? 12.151 -17.215 -3.715 1.00 54.53 83 GLN A CA 1
ATOM 656 C C . GLN A 1 83 ? 10.749 -17.173 -3.075 1.00 54.53 83 GLN A C 1
ATOM 658 O O . GLN A 1 83 ? 9.760 -17.338 -3.783 1.00 54.53 83 GLN A O 1
ATOM 663 N N . ASP A 1 84 ? 10.668 -16.943 -1.760 1.00 66.25 84 ASP A N 1
ATOM 664 C CA . ASP A 1 84 ? 9.447 -17.060 -0.946 1.00 66.25 84 ASP A CA 1
ATOM 665 C C . ASP A 1 84 ? 9.076 -15.715 -0.286 1.00 66.25 84 ASP A C 1
ATOM 667 O O . ASP A 1 84 ? 8.840 -15.597 0.915 1.00 66.25 84 ASP A O 1
ATOM 671 N N . GLU A 1 85 ? 9.117 -14.653 -1.091 1.00 86.38 85 GLU A N 1
ATOM 672 C CA . GLU A 1 85 ? 8.873 -13.274 -0.666 1.00 86.38 85 GLU A CA 1
ATOM 673 C C . GLU A 1 85 ? 7.391 -12.883 -0.734 1.00 86.38 85 GLU A C 1
ATOM 675 O O . GLU A 1 85 ? 6.634 -13.361 -1.582 1.00 86.38 85 GLU A O 1
ATOM 680 N N . PHE A 1 86 ? 6.979 -11.945 0.126 1.00 92.50 86 PHE A N 1
ATOM 681 C CA . PHE A 1 86 ? 5.628 -11.385 0.099 1.00 92.50 86 PHE A CA 1
ATOM 682 C C . PHE A 1 86 ? 5.414 -10.568 -1.185 1.00 92.50 86 PHE A C 1
ATOM 684 O O . PHE A 1 86 ? 6.082 -9.556 -1.429 1.00 92.50 86 PHE A O 1
ATOM 691 N N . LYS A 1 87 ? 4.493 -11.026 -2.036 1.00 94.31 87 LYS A N 1
ATOM 692 C CA . LYS A 1 87 ? 4.332 -10.519 -3.404 1.00 94.31 87 LYS A CA 1
ATOM 693 C C . LYS A 1 87 ? 3.466 -9.263 -3.463 1.00 94.31 87 LYS A C 1
ATOM 695 O O . LYS A 1 87 ? 2.593 -9.050 -2.621 1.00 94.31 87 LYS A O 1
ATOM 700 N N . LEU A 1 88 ? 3.661 -8.451 -4.502 1.00 95.62 88 LEU A N 1
ATOM 701 C CA . LEU A 1 88 ? 2.843 -7.257 -4.735 1.00 95.62 88 LEU A CA 1
ATOM 702 C C . LEU A 1 88 ? 1.370 -7.617 -4.980 1.00 95.62 88 LEU A C 1
ATOM 704 O O . LEU A 1 88 ? 0.473 -6.907 -4.529 1.00 95.62 88 LEU A O 1
ATOM 708 N N . GLU A 1 89 ? 1.100 -8.728 -5.664 1.00 95.94 89 GLU A N 1
ATOM 709 C CA . GLU A 1 89 ? -0.260 -9.207 -5.930 1.00 95.94 89 GLU A CA 1
ATOM 710 C C . GLU A 1 89 ? -0.986 -9.570 -4.635 1.00 95.94 89 GLU A C 1
ATOM 712 O O . GLU A 1 89 ? -2.182 -9.311 -4.500 1.00 95.94 89 GLU A O 1
ATOM 717 N N . ASP A 1 90 ? -0.259 -10.141 -3.674 1.00 96.56 90 ASP A N 1
ATOM 718 C CA . ASP A 1 90 ? -0.777 -10.437 -2.344 1.00 96.56 90 ASP A CA 1
ATOM 719 C C . ASP A 1 90 ? -0.993 -9.151 -1.551 1.00 96.56 90 ASP A C 1
ATOM 721 O O . ASP A 1 90 ? -2.076 -8.954 -1.000 1.00 96.56 90 ASP A O 1
ATOM 725 N N . LEU A 1 91 ? -0.039 -8.215 -1.584 1.00 97.69 91 LEU A N 1
ATOM 726 C CA . LEU A 1 91 ? -0.211 -6.919 -0.932 1.00 97.69 91 LEU A CA 1
ATOM 727 C C . LEU A 1 91 ? -1.466 -6.197 -1.439 1.00 97.69 91 LEU A C 1
ATOM 729 O O . LEU A 1 91 ? -2.276 -5.752 -0.629 1.00 97.69 91 LEU A O 1
ATOM 733 N N . LYS A 1 92 ? -1.708 -6.157 -2.755 1.00 97.44 92 LYS A N 1
ATOM 734 C CA . LYS A 1 92 ? -2.892 -5.508 -3.355 1.00 97.44 92 LYS A CA 1
ATOM 735 C C . LYS A 1 92 ? -4.228 -6.073 -2.855 1.00 97.44 92 LYS A C 1
ATOM 737 O O . LYS A 1 92 ? -5.224 -5.350 -2.856 1.00 97.44 92 LYS A O 1
ATOM 742 N N . LYS A 1 93 ? -4.274 -7.311 -2.340 1.00 97.62 93 LYS A N 1
ATOM 743 C CA . LYS A 1 93 ? -5.484 -7.874 -1.699 1.00 97.62 93 LYS A CA 1
ATOM 744 C C . LYS A 1 93 ? -5.877 -7.131 -0.417 1.00 97.62 93 LYS A C 1
ATOM 746 O O . LYS A 1 93 ? -7.021 -7.252 0.019 1.00 97.62 93 LYS A O 1
ATOM 751 N N . LEU A 1 94 ? -4.970 -6.351 0.174 1.00 97.56 94 LEU A N 1
ATOM 752 C CA . LEU A 1 94 ? -5.228 -5.548 1.369 1.00 97.56 94 LEU A CA 1
ATOM 753 C C . LEU A 1 94 ? -5.978 -4.250 1.076 1.00 97.56 94 LEU A C 1
ATOM 755 O O . LEU A 1 94 ? -6.642 -3.749 1.977 1.00 97.56 94 LEU A O 1
ATOM 759 N N . GLU A 1 95 ? -5.943 -3.717 -0.150 1.00 96.12 95 GLU A N 1
ATOM 760 C CA . GLU A 1 95 ? -6.629 -2.460 -0.491 1.00 96.12 95 GLU A CA 1
ATOM 761 C C . GLU A 1 95 ? -8.131 -2.475 -0.128 1.00 96.12 95 GLU A C 1
ATOM 763 O O . GLU A 1 95 ? -8.589 -1.561 0.569 1.00 96.12 95 GLU A O 1
ATOM 768 N N . PRO A 1 96 ? -8.931 -3.488 -0.527 1.00 96.25 96 PRO A N 1
ATOM 769 C CA . PRO A 1 96 ? -10.332 -3.552 -0.123 1.00 96.25 96 PRO A CA 1
ATOM 770 C C . PRO A 1 96 ? -10.507 -3.790 1.380 1.00 96.25 96 PRO A C 1
ATOM 772 O O . PRO A 1 96 ? -11.544 -3.411 1.916 1.00 96.25 96 PRO A O 1
ATOM 775 N N . ILE A 1 97 ? -9.535 -4.397 2.065 1.00 97.12 97 ILE A N 1
ATOM 776 C CA . ILE A 1 97 ? -9.594 -4.608 3.518 1.00 97.12 97 ILE A CA 1
ATOM 777 C C . ILE A 1 97 ? -9.380 -3.274 4.229 1.00 97.12 97 ILE A C 1
ATOM 779 O O . ILE A 1 97 ? -10.221 -2.891 5.031 1.00 97.12 97 ILE A O 1
ATOM 783 N N . LEU A 1 98 ? -8.328 -2.534 3.867 1.00 96.00 98 LEU A N 1
ATOM 784 C CA . LEU A 1 98 ? -7.983 -1.219 4.410 1.00 96.00 98 LEU A CA 1
ATOM 785 C C . LEU A 1 98 ? -9.146 -0.227 4.261 1.00 96.00 98 LEU A C 1
ATOM 787 O O . LEU A 1 98 ? -9.555 0.398 5.236 1.00 96.00 98 LEU A O 1
ATOM 791 N N . LYS A 1 99 ? -9.754 -0.145 3.070 1.00 93.50 99 LYS A N 1
ATOM 792 C CA . LYS A 1 99 ? -10.914 0.735 2.820 1.00 93.50 99 LYS A CA 1
ATOM 793 C C . LYS A 1 99 ? -12.151 0.361 3.632 1.00 93.50 99 LYS A C 1
ATOM 795 O O . LYS A 1 99 ? -12.957 1.230 3.950 1.00 93.50 99 LYS A O 1
ATOM 800 N N . ASN A 1 100 ? -12.313 -0.923 3.942 1.00 93.94 100 ASN A N 1
ATOM 801 C CA . ASN A 1 100 ? -13.495 -1.454 4.611 1.00 93.94 100 ASN A CA 1
ATOM 802 C C . ASN A 1 100 ? -13.202 -1.941 6.034 1.00 93.94 100 ASN A C 1
ATOM 804 O O . ASN A 1 100 ? -13.995 -2.717 6.555 1.00 93.94 100 ASN A O 1
ATOM 808 N N . ILE A 1 101 ? -12.119 -1.489 6.688 1.00 94.12 101 ILE A N 1
ATOM 809 C CA . ILE A 1 101 ? -11.722 -1.933 8.044 1.00 94.12 101 ILE A CA 1
ATOM 810 C C . ILE A 1 101 ? -12.911 -1.956 9.004 1.00 94.12 101 ILE A C 1
ATOM 812 O O . ILE A 1 101 ? -13.082 -2.879 9.790 1.00 94.12 101 ILE A O 1
ATOM 816 N N . LEU A 1 102 ? -13.763 -0.942 8.905 1.00 91.12 102 LEU A N 1
ATOM 817 C CA . LEU A 1 102 ? -14.873 -0.719 9.819 1.00 91.12 102 LEU A CA 1
ATOM 818 C C . LEU A 1 102 ? -15.984 -1.767 9.704 1.00 91.12 102 LEU A C 1
ATOM 820 O O . LEU A 1 102 ? -16.686 -2.028 10.678 1.00 91.12 102 LEU A O 1
ATOM 824 N N . THR A 1 103 ? -16.150 -2.345 8.518 1.00 92.88 103 THR A N 1
ATOM 825 C CA . THR A 1 103 ? -17.166 -3.357 8.201 1.00 92.88 103 THR A CA 1
ATOM 826 C C . THR A 1 103 ? -16.547 -4.723 7.915 1.00 92.88 103 THR A C 1
ATOM 828 O O . THR A 1 103 ? -17.265 -5.679 7.618 1.00 92.88 103 THR A O 1
ATOM 831 N N . TYR A 1 104 ? -15.221 -4.837 8.012 1.00 93.31 104 TYR A N 1
ATOM 832 C CA . TYR A 1 104 ? -14.496 -6.063 7.750 1.00 93.31 104 TYR A CA 1
ATOM 833 C C . TYR A 1 104 ? -14.720 -7.063 8.883 1.00 93.31 104 TYR A C 1
ATOM 835 O O . TYR A 1 104 ? -14.320 -6.851 10.023 1.00 93.31 104 TYR A O 1
ATOM 843 N N . ASN A 1 105 ? -15.375 -8.170 8.550 1.00 91.06 105 AS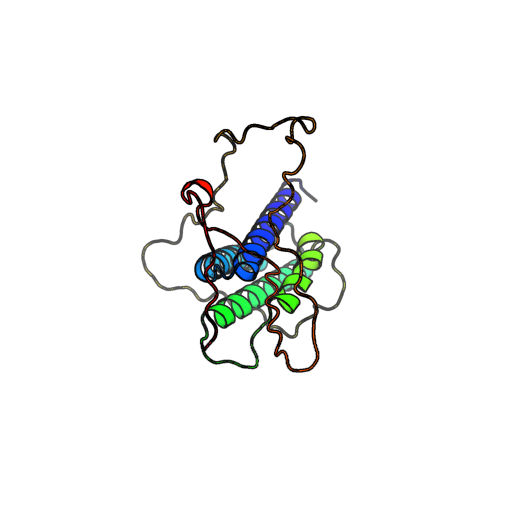N A N 1
ATOM 844 C CA . ASN A 1 105 ? -15.767 -9.222 9.486 1.00 91.06 105 ASN A CA 1
ATOM 845 C C . ASN A 1 105 ? -15.352 -10.620 9.002 1.00 91.06 105 ASN A C 1
ATOM 847 O O . ASN A 1 105 ? -15.923 -11.625 9.425 1.00 91.06 105 ASN A O 1
ATOM 851 N N . LYS A 1 106 ? -14.400 -10.679 8.068 1.00 92.50 106 LYS A N 1
ATOM 852 C CA . LYS A 1 106 ? -13.897 -11.924 7.486 1.00 92.50 106 LYS A CA 1
ATOM 853 C C . LYS A 1 106 ? -12.565 -12.302 8.118 1.00 92.50 106 LYS A C 1
ATOM 855 O O . LYS A 1 106 ? -11.896 -11.479 8.738 1.00 92.50 106 LYS A O 1
ATOM 860 N N . GLU A 1 107 ? -12.177 -13.555 7.927 1.00 93.50 107 GLU A N 1
ATOM 861 C CA . GLU A 1 107 ? -10.833 -13.999 8.263 1.00 93.50 107 GLU A CA 1
ATOM 862 C C . GLU A 1 107 ? -9.799 -13.277 7.390 1.00 93.50 107 GLU A C 1
ATOM 864 O O . GLU A 1 107 ? -9.974 -13.144 6.175 1.00 93.50 107 GLU A O 1
ATOM 869 N N . PHE A 1 108 ? -8.733 -12.797 8.034 1.00 95.88 108 PHE A N 1
ATOM 870 C CA . PHE A 1 108 ? -7.645 -12.103 7.357 1.00 95.88 108 PHE A CA 1
ATOM 871 C C . PHE A 1 108 ? -6.935 -13.062 6.387 1.00 95.88 108 PHE A C 1
ATOM 873 O O . PHE A 1 108 ? -6.616 -14.178 6.789 1.00 95.88 108 PHE A O 1
ATOM 880 N N . PRO A 1 109 ? -6.651 -12.658 5.136 1.00 95.62 109 PRO A N 1
ATOM 881 C CA . PRO A 1 109 ? -6.242 -13.589 4.078 1.00 95.62 109 PRO A CA 1
ATOM 882 C C . PRO A 1 109 ? -4.810 -14.130 4.203 1.00 95.62 109 PRO A C 1
ATOM 884 O O . PRO A 1 109 ? -4.402 -14.936 3.370 1.00 95.62 109 PRO A O 1
ATOM 887 N N . PHE A 1 110 ? -4.045 -13.686 5.202 1.00 95.06 110 PHE A N 1
ATOM 888 C CA . PHE A 1 110 ? -2.648 -14.062 5.400 1.00 95.06 110 PHE A CA 1
ATOM 889 C C . PHE A 1 110 ? -2.405 -14.520 6.838 1.00 95.06 110 PHE A C 1
ATOM 891 O O . PHE A 1 110 ? -2.883 -13.892 7.789 1.00 95.06 110 PHE A O 1
ATOM 898 N N . ASP A 1 111 ? -1.616 -15.581 6.998 1.00 92.75 111 ASP A N 1
ATOM 899 C CA . ASP A 1 111 ? -1.132 -16.022 8.305 1.00 92.75 111 ASP A CA 1
ATOM 900 C C . ASP A 1 111 ? 0.056 -15.152 8.734 1.00 92.75 111 ASP A C 1
ATOM 902 O O . ASP A 1 111 ? 1.222 -15.477 8.521 1.00 92.75 111 ASP A O 1
ATOM 906 N N . VAL A 1 112 ? -0.266 -13.972 9.263 1.00 91.38 112 VAL A N 1
ATOM 907 C CA . VAL A 1 112 ? 0.706 -13.004 9.776 1.00 91.38 112 VAL A CA 1
ATOM 908 C C . VAL A 1 112 ? 0.429 -12.706 11.241 1.00 91.38 112 VAL A C 1
ATOM 910 O O . VAL A 1 112 ? -0.719 -12.503 11.657 1.00 91.38 112 VAL A O 1
ATOM 913 N N . GLN A 1 113 ? 1.503 -12.655 12.024 1.00 86.12 113 GLN A N 1
ATOM 914 C CA . GLN A 1 113 ? 1.462 -12.247 13.422 1.00 86.12 113 GLN A CA 1
ATOM 915 C C . GLN A 1 113 ? 1.891 -10.781 13.525 1.00 86.12 113 GLN A C 1
ATOM 917 O O . GLN A 1 113 ? 2.963 -10.450 13.015 1.00 86.12 113 GLN A O 1
ATOM 922 N N . PRO A 1 114 ? 1.096 -9.909 14.174 1.00 80.06 114 PRO A N 1
ATOM 923 C CA . PRO A 1 114 ? 1.472 -8.522 14.399 1.00 80.06 114 PRO A CA 1
ATOM 924 C C . PRO A 1 114 ? 2.863 -8.406 15.018 1.00 80.06 114 PRO A C 1
ATOM 926 O O . PRO A 1 114 ? 3.125 -8.943 16.097 1.00 80.06 114 PRO A O 1
ATOM 929 N N . VAL A 1 115 ? 3.756 -7.699 14.333 1.00 71.06 115 VAL A N 1
ATOM 930 C CA . VAL A 1 115 ? 5.102 -7.426 14.840 1.00 71.06 115 VAL A CA 1
ATOM 931 C C . VAL A 1 115 ? 4.990 -6.380 15.954 1.00 71.06 115 VAL A C 1
ATOM 933 O O . VAL A 1 115 ? 4.399 -5.323 15.723 1.00 71.06 115 VAL A O 1
ATOM 936 N N . PRO A 1 116 ? 5.528 -6.623 17.162 1.00 67.94 116 PRO A N 1
ATOM 937 C CA . PRO A 1 116 ? 5.610 -5.588 18.186 1.00 67.94 116 PRO A CA 1
ATOM 938 C C . PRO A 1 116 ? 6.454 -4.417 17.677 1.00 67.94 116 PRO A C 1
ATOM 940 O O . PRO A 1 116 ? 7.508 -4.653 17.085 1.00 67.94 116 PRO A O 1
ATOM 943 N N . LEU A 1 117 ? 6.042 -3.171 17.946 1.00 60.91 117 LEU A N 1
ATOM 944 C CA . LEU A 1 117 ? 6.860 -1.998 17.616 1.00 60.91 117 LEU A CA 1
ATOM 945 C C . LEU A 1 117 ? 8.252 -2.171 18.238 1.00 60.91 117 LEU A C 1
ATOM 947 O O . LEU A 1 117 ? 8.424 -2.116 19.460 1.00 60.91 117 LEU A O 1
ATOM 951 N N . ARG A 1 118 ? 9.264 -2.393 17.395 1.00 55.25 118 ARG A N 1
ATOM 952 C CA . ARG A 1 118 ? 10.653 -2.269 17.825 1.00 55.25 118 ARG A CA 1
ATOM 953 C C . ARG A 1 118 ? 10.870 -0.785 18.091 1.00 55.25 118 ARG A C 1
ATOM 955 O O . ARG A 1 118 ? 10.687 0.020 17.187 1.00 55.25 118 ARG A O 1
ATOM 962 N N . LYS A 1 119 ? 11.252 -0.422 19.320 1.00 42.22 119 LYS A N 1
ATOM 963 C CA . LYS A 1 119 ? 11.833 0.898 19.590 1.00 42.22 119 LYS A CA 1
ATOM 964 C C . LYS A 1 119 ? 13.081 0.987 18.719 1.00 42.22 119 LYS A C 1
ATOM 966 O O . LYS A 1 119 ? 14.070 0.318 19.021 1.00 42.22 119 LYS A O 1
ATOM 971 N N . ILE A 1 120 ? 13.014 1.706 17.607 1.00 40.81 120 ILE A N 1
ATOM 972 C CA . ILE A 1 120 ? 14.195 1.980 16.800 1.00 40.81 120 ILE A CA 1
ATOM 973 C C . ILE A 1 120 ? 14.998 2.971 17.642 1.00 40.81 120 ILE A C 1
ATOM 975 O O . ILE A 1 120 ? 14.713 4.157 17.676 1.00 40.81 120 ILE A O 1
ATOM 979 N N . LEU A 1 121 ? 15.950 2.465 18.432 1.00 35.06 121 LEU A N 1
ATOM 980 C CA . LEU A 1 121 ? 16.897 3.315 19.143 1.00 35.06 121 LEU A CA 1
ATOM 981 C C . LEU A 1 121 ? 17.815 3.979 18.110 1.00 35.06 121 LEU A C 1
ATOM 983 O O . LEU A 1 121 ? 18.880 3.456 17.792 1.00 35.06 121 LEU A O 1
ATOM 987 N N . ALA A 1 122 ? 17.415 5.151 17.636 1.00 35.16 122 ALA A N 1
ATOM 988 C CA . ALA A 1 122 ? 18.331 6.193 17.205 1.00 35.16 122 ALA A CA 1
ATOM 989 C C . ALA A 1 122 ? 17.968 7.469 17.988 1.00 35.16 122 ALA A C 1
ATOM 991 O O . ALA A 1 122 ? 16.843 7.953 17.868 1.00 35.16 122 ALA A O 1
ATOM 992 N N . PRO A 1 123 ? 18.857 8.006 18.844 1.00 34.91 123 PRO A N 1
ATOM 993 C CA . PRO A 1 123 ? 18.613 9.289 19.492 1.00 34.91 123 PRO A CA 1
ATOM 994 C C . PRO A 1 123 ? 18.612 10.402 18.435 1.00 34.91 123 PRO A C 1
ATOM 996 O O . PRO A 1 123 ? 19.684 10.758 17.950 1.00 34.91 123 PRO A O 1
ATOM 999 N N . GLY A 1 124 ? 17.442 10.958 18.093 1.00 45.47 124 GLY A N 1
ATOM 1000 C CA . GLY A 1 124 ? 17.397 12.297 17.495 1.00 45.47 124 GLY A CA 1
ATOM 1001 C C . GLY A 1 124 ? 16.301 12.685 16.503 1.00 45.47 124 GLY A C 1
ATOM 1002 O O . GLY A 1 124 ? 16.284 13.863 16.191 1.00 45.47 124 GLY A O 1
ATOM 1003 N N . GLU A 1 125 ? 15.398 11.820 16.025 1.00 40.81 125 GLU A N 1
ATOM 1004 C CA . GLU A 1 125 ? 14.412 12.227 14.993 1.00 40.81 125 GLU A CA 1
ATOM 1005 C C . GLU A 1 125 ? 13.182 11.285 14.987 1.00 40.81 125 GLU A C 1
ATOM 1007 O O . GLU A 1 125 ? 13.083 10.362 14.185 1.00 40.81 125 GLU A O 1
ATOM 1012 N N . GLU A 1 126 ? 12.248 11.455 15.934 1.00 43.31 126 GLU A N 1
ATOM 1013 C CA . GLU A 1 126 ? 10.976 10.692 15.965 1.00 43.31 126 GLU A CA 1
ATOM 1014 C C . GLU A 1 126 ? 9.711 11.570 15.991 1.00 43.31 126 GLU A C 1
ATOM 1016 O O . GLU A 1 126 ? 8.595 11.050 16.038 1.00 43.31 126 GLU A O 1
ATOM 1021 N N . GLU A 1 127 ? 9.841 12.891 15.916 1.00 38.00 127 GLU A N 1
ATOM 1022 C CA . GLU A 1 127 ? 8.692 13.769 15.707 1.00 38.00 127 GLU A CA 1
ATOM 1023 C C . GLU A 1 127 ? 8.683 14.211 14.246 1.00 38.00 127 GLU A C 1
ATOM 1025 O O . GLU A 1 127 ? 9.691 14.697 13.748 1.00 38.00 127 GLU A O 1
ATOM 1030 N N . HIS A 1 128 ? 7.533 14.061 13.580 1.00 39.94 128 HIS A N 1
ATOM 1031 C CA . HIS A 1 128 ? 7.229 14.678 12.282 1.00 39.94 128 HIS A CA 1
ATOM 1032 C C . HIS A 1 128 ? 7.712 13.975 10.994 1.00 39.94 128 HIS A C 1
ATOM 1034 O O . HIS A 1 128 ? 8.254 14.604 10.097 1.00 39.94 128 HIS A O 1
ATOM 1040 N N . LEU A 1 129 ? 7.400 12.688 10.809 1.00 43.31 129 LEU A N 1
ATOM 1041 C CA . LEU A 1 129 ? 7.127 12.194 9.446 1.00 43.31 129 LEU A CA 1
ATOM 1042 C C . LEU A 1 129 ? 5.613 12.210 9.244 1.00 43.31 129 LEU A C 1
ATOM 1044 O O . LEU A 1 129 ? 4.939 11.182 9.295 1.00 43.31 129 LEU A O 1
ATOM 1048 N N . GLU A 1 130 ? 5.072 13.424 9.143 1.00 46.53 130 GLU A N 1
ATOM 1049 C CA . GLU A 1 130 ? 3.729 13.611 8.609 1.00 46.53 130 GLU A CA 1
ATOM 1050 C C . GLU A 1 130 ? 3.722 13.129 7.159 1.00 46.53 130 GLU A C 1
ATOM 1052 O O . GLU A 1 130 ? 4.746 13.150 6.476 1.00 46.53 130 GLU A O 1
ATOM 1057 N N . PHE A 1 131 ? 2.566 12.646 6.699 1.00 40.41 131 PHE A N 1
ATOM 1058 C CA . PHE A 1 131 ? 2.331 12.592 5.262 1.00 40.41 131 PHE A CA 1
ATOM 1059 C C . PHE A 1 131 ? 2.736 13.955 4.708 1.00 40.41 131 PHE A C 1
ATOM 1061 O O . PHE A 1 131 ? 2.284 14.948 5.272 1.00 40.41 131 PHE A O 1
ATOM 1068 N N . GLU A 1 132 ? 3.580 14.011 3.676 1.00 39.62 132 GLU A N 1
ATOM 1069 C CA . GLU A 1 132 ? 3.687 15.242 2.902 1.00 39.62 132 GLU A CA 1
ATOM 1070 C C . GLU A 1 132 ? 2.253 15.563 2.468 1.00 39.62 132 GLU A C 1
ATOM 1072 O O . GLU A 1 132 ? 1.650 14.841 1.666 1.00 39.62 132 GLU A O 1
ATOM 1077 N N . GLU A 1 133 ? 1.647 16.547 3.134 1.00 35.16 133 GLU A N 1
ATOM 1078 C CA . GLU A 1 133 ? 0.457 17.193 2.634 1.00 35.16 133 GLU A CA 1
ATOM 1079 C C . GLU A 1 133 ? 0.945 17.833 1.341 1.00 35.16 133 GLU A C 1
ATOM 1081 O O . GLU A 1 133 ? 1.703 18.802 1.362 1.00 35.16 133 GLU A O 1
ATOM 1086 N N . ASP A 1 134 ? 0.605 17.213 0.209 1.00 40.41 134 ASP A N 1
ATOM 1087 C CA . ASP A 1 134 ? 0.545 17.932 -1.053 1.00 40.41 134 ASP A CA 1
ATOM 1088 C C . ASP A 1 134 ? -0.472 19.054 -0.814 1.00 40.41 134 ASP A C 1
ATOM 1090 O O . ASP A 1 134 ? -1.678 18.885 -1.011 1.00 40.41 134 ASP A O 1
ATOM 1094 N N . ASP A 1 135 ? 0.015 20.184 -0.302 1.00 36.59 135 ASP A N 1
ATOM 1095 C CA . ASP A 1 135 ? -0.642 21.466 -0.432 1.00 36.59 135 ASP A CA 1
ATOM 1096 C C . ASP A 1 135 ? -0.838 21.661 -1.938 1.00 36.59 135 ASP A C 1
ATOM 1098 O O . ASP A 1 135 ? 0.086 21.995 -2.686 1.00 36.59 135 ASP A O 1
ATOM 1102 N N . GLU A 1 136 ? -2.055 21.379 -2.406 1.00 46.78 136 GLU A N 1
ATOM 1103 C CA . GLU A 1 136 ? -2.527 21.757 -3.729 1.00 46.78 136 GLU A CA 1
ATOM 1104 C C . GLU A 1 136 ? -2.523 23.289 -3.843 1.00 46.78 136 GLU A C 1
ATOM 1106 O O . GLU A 1 136 ? -3.559 23.941 -3.783 1.00 46.78 136 GLU A O 1
ATOM 1111 N N . GLU A 1 137 ? -1.356 23.885 -4.074 1.00 40.62 137 GLU A N 1
ATOM 1112 C CA . GLU A 1 137 ? -1.244 25.179 -4.745 1.00 40.62 137 GLU A CA 1
ATOM 1113 C C . GLU A 1 137 ? 0.055 25.257 -5.557 1.00 40.62 137 GLU A C 1
ATOM 1115 O O . GLU A 1 137 ? 0.927 26.103 -5.379 1.00 40.62 137 GLU A O 1
ATOM 1120 N N . GLY A 1 138 ? 0.163 24.319 -6.498 1.00 34.97 138 GLY A N 1
ATOM 1121 C CA . GLY A 1 138 ? 1.231 24.228 -7.490 1.00 34.97 138 GLY A CA 1
ATOM 1122 C C . GLY A 1 138 ? 0.706 23.989 -8.905 1.00 34.97 138 GLY A C 1
ATOM 1123 O O . GLY A 1 138 ? 1.292 23.217 -9.650 1.00 34.97 138 GLY A O 1
ATOM 1124 N N . GLY A 1 139 ? -0.420 24.609 -9.276 1.00 37.44 139 GLY A N 1
ATOM 1125 C CA . GLY A 1 139 ? -0.774 24.892 -10.673 1.00 37.44 139 GLY A CA 1
ATOM 1126 C C . GLY A 1 139 ? -0.727 23.728 -11.672 1.00 37.44 139 GLY A C 1
ATOM 1127 O O . GLY A 1 139 ? -0.205 23.901 -12.773 1.00 37.44 139 GLY A O 1
ATOM 1128 N N . ALA A 1 140 ? -1.326 22.577 -11.362 1.00 39.31 140 ALA A N 1
ATOM 1129 C CA . ALA A 1 140 ? -1.750 21.657 -12.412 1.00 39.31 140 ALA A CA 1
ATOM 1130 C C . ALA A 1 140 ? -2.995 22.254 -13.078 1.00 39.31 140 ALA A C 1
ATOM 1132 O O . ALA A 1 140 ? -4.111 22.144 -12.573 1.00 39.31 140 ALA A O 1
ATOM 1133 N N . GLY A 1 141 ? -2.790 22.957 -14.194 1.00 36.16 141 GLY A N 1
ATOM 1134 C CA . GLY A 1 141 ? -3.872 23.481 -15.013 1.00 36.16 141 GLY A CA 1
ATOM 1135 C C . GLY A 1 141 ? -4.892 22.384 -15.306 1.00 36.16 141 GLY A C 1
ATOM 1136 O O . GLY A 1 141 ? -4.622 21.458 -16.070 1.00 36.16 141 GLY A O 1
ATOM 1137 N N . ALA A 1 142 ? -6.073 22.515 -14.702 1.00 41.03 142 ALA A N 1
ATOM 1138 C CA . ALA A 1 142 ? -7.270 21.790 -15.077 1.00 41.03 142 ALA A CA 1
ATOM 1139 C C . ALA A 1 142 ? -7.646 22.196 -16.510 1.00 41.03 142 ALA A C 1
ATOM 1141 O O . ALA A 1 142 ? -8.407 23.134 -16.752 1.00 41.03 142 ALA A O 1
ATOM 1142 N N . GLY A 1 143 ? -7.055 21.507 -17.483 1.00 30.42 143 GLY A N 1
ATOM 1143 C CA . GLY A 1 143 ? -7.487 21.542 -18.867 1.00 30.42 143 GLY A CA 1
ATOM 1144 C C . GLY A 1 143 ? -8.822 20.817 -18.985 1.00 30.42 143 GLY A C 1
ATOM 1145 O O . GLY A 1 143 ? -8.892 19.603 -18.816 1.00 30.42 143 GLY A O 1
ATOM 1146 N N . SER A 1 144 ? -9.871 21.590 -19.258 1.00 37.81 144 SER A N 1
ATOM 1147 C CA . SER A 1 144 ? -11.189 21.156 -19.733 1.00 37.81 144 SER A CA 1
ATOM 1148 C C . SER A 1 144 ? -11.120 19.907 -20.643 1.00 37.81 144 SER A C 1
ATOM 1150 O O . SER A 1 144 ? -10.216 19.831 -21.482 1.00 37.81 144 SER A O 1
ATOM 1152 N N . PRO A 1 145 ? -12.068 18.949 -20.562 1.00 42.88 145 PRO A N 1
ATOM 1153 C CA . PRO A 1 145 ? -12.013 17.692 -21.321 1.00 42.88 145 PRO A CA 1
ATOM 1154 C C . PRO A 1 145 ? -12.107 17.843 -22.855 1.00 42.88 145 PRO A C 1
ATOM 1156 O O . PRO A 1 145 ? -11.963 16.850 -23.563 1.00 42.88 145 PRO A O 1
ATOM 1159 N N . ASP A 1 146 ? -12.277 19.061 -23.380 1.00 38.09 146 ASP A N 1
ATOM 1160 C CA . ASP A 1 146 ? -12.453 19.342 -24.813 1.00 38.09 146 ASP A CA 1
ATOM 1161 C C . ASP A 1 146 ? -11.191 19.831 -25.552 1.00 38.09 146 ASP A C 1
ATOM 1163 O O . ASP A 1 146 ? -11.276 20.354 -26.662 1.00 38.09 146 ASP A O 1
ATOM 1167 N N . SER A 1 147 ? -9.994 19.649 -24.989 1.00 41.47 147 SER A N 1
ATOM 1168 C CA . SER A 1 147 ? -8.746 20.066 -25.651 1.00 41.47 147 SER A CA 1
ATOM 1169 C C . SER A 1 147 ? -7.628 19.028 -25.544 1.00 41.47 147 SER A C 1
ATOM 1171 O O . SER A 1 147 ? -6.482 19.351 -25.229 1.00 41.47 147 SER A O 1
ATOM 1173 N N . PHE A 1 148 ? -7.920 17.771 -25.868 1.00 37.09 148 PHE A N 1
ATOM 1174 C CA . PHE A 1 148 ? -6.863 16.914 -26.397 1.00 37.09 148 PHE A CA 1
ATOM 1175 C C . PHE A 1 148 ? -6.756 17.192 -27.900 1.00 37.09 148 PHE A C 1
ATOM 1177 O O . PHE A 1 148 ? -7.723 16.913 -28.616 1.00 37.09 148 PHE A O 1
ATOM 1184 N N . PRO A 1 149 ? -5.627 17.712 -28.426 1.00 41.41 149 PRO A N 1
ATOM 1185 C CA . PRO A 1 149 ? -5.389 17.595 -29.856 1.00 41.41 149 PRO A CA 1
ATOM 1186 C C . PRO A 1 149 ? -5.483 16.105 -30.193 1.00 41.41 149 PRO A C 1
ATOM 1188 O O . PRO A 1 149 ? -4.954 15.264 -29.461 1.00 41.41 149 PRO A O 1
ATOM 1191 N N . ALA A 1 150 ? -6.253 15.788 -31.236 1.00 42.38 150 ALA A N 1
ATOM 1192 C CA . ALA A 1 150 ? -6.522 14.428 -31.679 1.00 42.38 150 ALA A CA 1
ATOM 1193 C C . ALA A 1 150 ? -5.254 13.573 -31.565 1.00 42.38 150 ALA A C 1
ATOM 1195 O O . ALA A 1 150 ? -4.212 13.966 -32.091 1.00 42.38 150 ALA A O 1
ATOM 1196 N N . ARG A 1 151 ? -5.351 12.447 -30.835 1.00 49.56 151 ARG A N 1
ATOM 1197 C CA . ARG A 1 151 ? -4.259 11.489 -30.609 1.00 49.56 151 ARG A CA 1
ATOM 1198 C C . ARG A 1 151 ? -3.417 11.375 -31.873 1.00 49.56 151 ARG A C 1
ATOM 1200 O O . ARG A 1 151 ? -3.889 10.844 -32.878 1.00 49.56 151 ARG A O 1
ATOM 1207 N N . VAL A 1 152 ? -2.188 11.882 -31.813 1.00 42.00 152 VAL A N 1
ATOM 1208 C CA . VAL A 1 152 ? -1.224 11.666 -32.886 1.00 42.00 152 VAL A CA 1
ATOM 1209 C C . VAL A 1 152 ? -1.033 10.150 -32.965 1.00 42.00 152 VAL A C 1
ATOM 1211 O O . VAL A 1 152 ? -0.757 9.536 -31.929 1.00 42.00 152 VAL A O 1
ATOM 1214 N N . PRO A 1 153 ? -1.252 9.506 -34.123 1.00 45.81 153 PRO A N 1
ATOM 1215 C CA . PRO A 1 153 ? -1.028 8.077 -34.250 1.00 45.81 153 PRO A CA 1
ATOM 1216 C C . PRO A 1 153 ? 0.432 7.809 -33.895 1.00 45.81 153 PRO A C 1
ATOM 1218 O O . PRO A 1 153 ? 1.331 8.356 -34.534 1.00 45.81 153 PRO A O 1
ATOM 1221 N N . GLY A 1 154 ? 0.674 7.017 -32.849 1.00 56.72 154 GLY A N 1
ATOM 1222 C CA . GLY A 1 154 ? 2.026 6.577 -32.527 1.00 56.72 154 GLY A CA 1
ATOM 1223 C C . GLY A 1 154 ? 2.656 5.935 -33.763 1.00 56.72 154 GLY A C 1
ATOM 1224 O O . GLY A 1 154 ? 1.998 5.189 -34.488 1.00 56.72 154 GLY A O 1
ATOM 1225 N N . THR A 1 155 ? 3.925 6.229 -34.017 1.00 49.84 155 THR A N 1
ATOM 1226 C CA . THR A 1 155 ? 4.676 5.792 -35.203 1.00 49.84 155 THR A CA 1
ATOM 1227 C C . THR A 1 155 ? 5.147 4.340 -35.098 1.00 49.84 155 THR A C 1
ATOM 1229 O O . THR A 1 155 ? 6.261 4.013 -35.508 1.00 49.84 155 THR A O 1
ATOM 1232 N N . LEU A 1 156 ? 4.323 3.443 -34.541 1.00 54.97 156 LEU A N 1
ATOM 1233 C CA . LEU A 1 156 ? 4.651 2.021 -34.529 1.00 54.97 156 LEU A CA 1
ATOM 1234 C C . LEU A 1 156 ? 4.815 1.565 -35.979 1.00 54.97 156 LEU A C 1
ATOM 1236 O O . LEU A 1 156 ? 3.862 1.582 -36.761 1.00 54.97 156 LEU A O 1
ATOM 1240 N N . LEU A 1 157 ? 6.046 1.201 -36.340 1.00 57.44 157 LEU A N 1
ATOM 1241 C CA . LEU A 1 157 ? 6.341 0.663 -37.658 1.00 57.44 157 LEU A CA 1
ATOM 1242 C C . LEU A 1 157 ? 5.455 -0.573 -37.890 1.00 57.44 157 LEU A C 1
ATOM 1244 O O . LEU A 1 157 ? 5.229 -1.349 -36.955 1.00 57.44 157 LEU A O 1
ATOM 1248 N N . PRO A 1 158 ? 4.923 -0.762 -39.110 1.00 58.66 158 PRO A N 1
ATOM 1249 C CA . PRO A 1 158 ? 4.073 -1.902 -39.412 1.00 58.66 158 PRO A CA 1
ATOM 1250 C C . PRO A 1 158 ? 4.795 -3.206 -39.068 1.00 58.66 158 PRO A C 1
ATOM 1252 O O . PRO A 1 158 ? 5.980 -3.378 -39.362 1.00 58.66 158 PRO A O 1
ATOM 1255 N N . ARG A 1 159 ? 4.064 -4.127 -38.431 1.00 59.53 159 ARG A N 1
ATOM 1256 C CA . ARG A 1 159 ? 4.581 -5.447 -38.065 1.00 59.53 159 ARG A CA 1
ATOM 1257 C C . ARG A 1 159 ? 5.097 -6.133 -39.330 1.00 59.53 159 ARG A C 1
ATOM 1259 O O . ARG A 1 159 ? 4.334 -6.321 -40.276 1.00 59.53 159 ARG A O 1
ATOM 1266 N N . LEU A 1 160 ? 6.382 -6.484 -39.341 1.00 63.22 160 LEU A N 1
ATOM 1267 C CA . LEU A 1 160 ? 6.985 -7.177 -40.475 1.00 63.22 160 LEU A CA 1
ATOM 1268 C C . LEU A 1 160 ? 6.271 -8.525 -40.690 1.00 63.22 160 LEU A C 1
ATOM 1270 O O . LEU A 1 160 ? 6.017 -9.235 -39.709 1.00 63.22 160 LEU A O 1
ATOM 1274 N N . PRO A 1 161 ? 5.918 -8.884 -41.937 1.00 64.69 161 PRO A N 1
ATOM 1275 C CA . PRO A 1 161 ? 5.317 -10.176 -42.233 1.00 64.69 161 PRO A CA 1
ATOM 1276 C C . PRO A 1 161 ? 6.298 -11.307 -41.897 1.00 64.69 161 PRO A C 1
ATOM 1278 O O . PRO A 1 161 ? 7.486 -11.231 -42.203 1.00 64.69 161 PRO A O 1
ATOM 1281 N N . SER A 1 162 ? 5.805 -12.359 -41.241 1.00 63.75 162 SER A N 1
ATOM 1282 C CA . SER A 1 162 ? 6.606 -13.538 -40.910 1.00 63.75 162 SER A CA 1
ATOM 1283 C C . SER A 1 162 ? 6.739 -14.443 -42.134 1.00 63.75 162 SER A C 1
ATOM 1285 O O . SER A 1 162 ? 5.755 -15.059 -42.546 1.00 63.75 162 SER A O 1
ATOM 1287 N N . GLU A 1 163 ? 7.943 -14.546 -42.693 1.00 73.81 163 GLU A N 1
ATOM 1288 C CA . GLU A 1 163 ? 8.254 -15.474 -43.786 1.00 73.81 163 GLU A CA 1
ATOM 1289 C C . GLU A 1 163 ? 8.958 -16.747 -43.278 1.00 73.81 163 GLU A C 1
ATOM 1291 O O . GLU A 1 163 ? 9.683 -16.696 -42.275 1.00 73.81 163 GLU A O 1
ATOM 1296 N N . PRO A 1 164 ? 8.780 -17.902 -43.950 1.00 69.75 164 PRO A N 1
ATOM 1297 C CA . PRO A 1 164 ? 9.508 -19.124 -43.617 1.00 69.75 164 PRO A CA 1
ATOM 1298 C C . PRO A 1 164 ? 11.029 -18.902 -43.668 1.00 69.75 164 PRO A C 1
ATOM 1300 O O . PRO A 1 164 ? 11.565 -18.499 -44.695 1.00 69.75 164 PRO A O 1
ATOM 1303 N N . GLY A 1 165 ? 11.725 -19.181 -42.561 1.00 79.56 165 GLY A N 1
ATOM 1304 C CA . GLY A 1 165 ? 13.175 -18.968 -42.421 1.00 79.56 165 GLY A CA 1
ATOM 1305 C C . GLY A 1 165 ? 13.573 -17.734 -41.601 1.00 79.56 165 GLY A C 1
ATOM 1306 O O . GLY A 1 165 ? 14.757 -17.561 -41.321 1.00 79.56 165 GLY A O 1
ATOM 1307 N N . MET A 1 166 ? 12.612 -16.911 -41.170 1.00 76.25 166 MET A N 1
ATOM 1308 C CA . MET A 1 166 ? 12.858 -15.768 -40.283 1.00 76.25 166 MET A CA 1
ATOM 1309 C C . MET A 1 166 ? 12.720 -16.146 -38.802 1.00 76.25 166 MET A C 1
ATOM 1311 O O . MET A 1 166 ? 11.763 -16.811 -38.404 1.00 76.25 166 MET A O 1
ATOM 1315 N N . THR A 1 167 ? 13.629 -15.640 -37.967 1.00 73.56 167 THR A N 1
ATOM 1316 C CA . THR A 1 167 ? 13.488 -15.650 -36.503 1.00 73.56 167 THR A CA 1
ATOM 1317 C C . THR A 1 167 ? 12.911 -14.309 -36.059 1.00 73.56 167 THR A C 1
ATOM 1319 O O . THR A 1 167 ? 13.530 -13.269 -36.278 1.00 73.56 167 THR A O 1
ATOM 1322 N N . LEU A 1 168 ? 11.726 -14.315 -35.443 1.00 69.44 168 LEU A N 1
ATOM 1323 C CA . LEU A 1 168 ? 11.056 -13.100 -34.975 1.00 69.44 168 LEU A CA 1
ATOM 1324 C C . LEU A 1 168 ? 11.262 -12.918 -33.465 1.00 69.44 168 LEU A C 1
ATOM 1326 O O . LEU A 1 168 ? 10.857 -13.773 -32.681 1.00 69.44 168 LEU A O 1
ATOM 1330 N N . LEU A 1 169 ? 11.819 -11.777 -33.054 1.00 71.56 169 LEU A N 1
ATOM 1331 C CA . LEU A 1 169 ? 11.797 -11.323 -31.663 1.00 71.56 169 LEU A CA 1
ATOM 1332 C C . LEU A 1 169 ? 10.695 -10.272 -31.502 1.00 71.56 169 LEU A C 1
ATOM 1334 O O . LEU A 1 169 ? 10.690 -9.264 -32.203 1.00 71.56 169 LEU A O 1
ATOM 1338 N N . THR A 1 170 ? 9.757 -10.505 -30.584 1.00 72.56 170 THR A N 1
ATOM 1339 C CA . THR A 1 170 ? 8.729 -9.523 -30.209 1.00 72.56 170 THR A CA 1
ATOM 1340 C C . THR A 1 170 ? 8.989 -9.064 -28.783 1.00 72.56 170 THR A C 1
ATOM 1342 O O . THR A 1 170 ? 9.052 -9.893 -27.879 1.00 72.56 170 THR A O 1
ATOM 1345 N N . ILE A 1 171 ? 9.132 -7.755 -28.585 1.00 75.19 171 ILE A N 1
ATOM 1346 C CA . ILE A 1 171 ? 9.290 -7.142 -27.264 1.00 75.19 171 ILE A CA 1
ATOM 1347 C C . ILE A 1 171 ? 8.047 -6.309 -26.995 1.00 75.19 171 ILE A C 1
ATOM 1349 O O . ILE A 1 171 ? 7.753 -5.375 -27.739 1.00 75.19 171 ILE A O 1
ATOM 1353 N N . ASN A 1 172 ? 7.326 -6.665 -25.935 1.00 76.19 172 ASN A N 1
ATOM 1354 C CA . ASN A 1 172 ? 6.153 -5.935 -25.475 1.00 76.19 172 ASN A CA 1
ATOM 1355 C C . ASN A 1 172 ? 6.525 -5.138 -24.225 1.00 76.19 172 ASN A C 1
ATOM 1357 O O . ASN A 1 172 ? 6.998 -5.709 -23.245 1.00 76.19 172 ASN A O 1
ATOM 1361 N N . ILE A 1 173 ? 6.296 -3.827 -24.262 1.00 77.12 173 ILE A N 1
ATOM 1362 C CA . ILE A 1 173 ? 6.430 -2.948 -23.099 1.00 77.12 173 ILE A CA 1
ATOM 1363 C C . ILE A 1 173 ? 5.018 -2.707 -22.565 1.00 77.12 173 ILE A C 1
ATOM 1365 O O . ILE A 1 173 ? 4.237 -1.999 -23.195 1.00 77.12 173 ILE A O 1
ATOM 1369 N N . GLU A 1 174 ? 4.674 -3.326 -21.435 1.00 75.06 174 GLU A N 1
ATOM 1370 C CA . GLU A 1 174 ? 3.326 -3.220 -20.852 1.00 75.06 174 GLU A CA 1
ATOM 1371 C C . GLU A 1 174 ? 3.110 -1.898 -20.110 1.00 75.06 174 GLU A C 1
ATOM 1373 O O . GLU A 1 174 ? 2.041 -1.294 -20.195 1.00 75.06 174 GLU A O 1
ATOM 1378 N N . LYS A 1 175 ? 4.134 -1.430 -19.389 1.00 71.88 175 LYS A N 1
ATOM 1379 C CA . LYS A 1 175 ? 4.110 -0.166 -18.652 1.00 71.88 175 LYS A CA 1
ATOM 1380 C C . LYS A 1 175 ? 5.515 0.426 -18.613 1.00 71.88 175 LYS A C 1
ATOM 1382 O O . LYS A 1 175 ? 6.486 -0.292 -18.395 1.00 71.88 175 LYS A O 1
ATOM 1387 N N . ILE A 1 176 ? 5.610 1.737 -18.805 1.00 74.94 176 ILE A N 1
ATOM 1388 C CA . ILE A 1 176 ? 6.839 2.513 -18.633 1.00 74.94 176 ILE A CA 1
ATOM 1389 C C . ILE A 1 176 ? 6.500 3.784 -17.856 1.00 74.94 176 ILE A C 1
ATOM 1391 O O . ILE A 1 176 ? 5.468 4.406 -18.108 1.00 74.94 176 ILE A O 1
ATOM 1395 N N . GLY A 1 177 ? 7.336 4.136 -16.884 1.00 72.00 177 GLY A N 1
ATOM 1396 C CA . GLY A 1 177 ? 7.232 5.370 -16.110 1.00 72.00 177 GLY A CA 1
ATOM 1397 C C . GLY A 1 177 ? 8.557 6.120 -16.157 1.00 72.00 177 GLY A C 1
ATOM 1398 O O . GLY A 1 177 ? 9.617 5.497 -16.123 1.00 72.00 177 GLY A O 1
ATOM 1399 N N . LEU A 1 178 ? 8.496 7.446 -16.258 1.00 71.94 178 LEU A N 1
ATOM 1400 C CA . LEU A 1 178 ? 9.656 8.330 -16.142 1.00 71.94 178 LEU A CA 1
ATOM 1401 C C . LEU A 1 178 ? 9.583 9.017 -14.778 1.00 71.94 178 LEU A C 1
ATOM 1403 O O . LEU A 1 178 ? 8.516 9.516 -14.429 1.00 71.94 178 LEU A O 1
ATOM 1407 N N . LYS A 1 179 ? 10.695 9.031 -14.028 1.00 66.25 179 LYS A N 1
ATOM 1408 C CA . LYS A 1 179 ? 10.765 9.664 -12.698 1.00 66.25 179 LYS A CA 1
ATOM 1409 C C . LYS A 1 179 ? 10.438 11.159 -12.776 1.00 66.25 179 LYS A C 1
ATOM 1411 O O . LYS A 1 179 ? 9.491 11.606 -12.149 1.00 66.25 179 LYS A O 1
ATOM 1416 N N . ASP A 1 180 ? 11.133 11.876 -13.656 1.00 72.75 180 ASP A N 1
ATOM 1417 C CA . ASP A 1 180 ? 10.938 13.307 -13.893 1.00 72.75 180 ASP A CA 1
ATOM 1418 C C . ASP A 1 180 ? 10.542 13.542 -15.350 1.00 72.75 180 ASP A C 1
ATOM 1420 O O . ASP A 1 180 ? 11.331 14.020 -16.167 1.00 72.75 180 ASP A O 1
ATOM 1424 N N . ALA A 1 181 ? 9.307 13.178 -15.711 1.00 67.44 181 ALA A N 1
ATOM 1425 C CA . ALA A 1 181 ? 8.824 13.295 -17.092 1.00 67.44 181 ALA A CA 1
ATOM 1426 C C . ALA A 1 181 ? 8.978 14.720 -17.669 1.00 67.44 181 ALA A C 1
ATOM 1428 O O . ALA A 1 181 ? 9.179 14.872 -18.870 1.00 67.44 181 ALA A O 1
ATOM 1429 N N . GLY A 1 182 ? 8.947 15.751 -16.814 1.00 74.19 182 GLY A N 1
ATOM 1430 C CA . GLY A 1 182 ? 9.167 17.149 -17.198 1.00 74.19 182 GLY A CA 1
ATOM 1431 C C . GLY A 1 182 ? 10.620 17.521 -17.527 1.00 74.19 182 GLY A C 1
ATOM 1432 O O . GLY A 1 182 ? 10.846 18.577 -18.111 1.00 74.19 182 GLY A O 1
ATOM 1433 N N . GLN A 1 183 ? 11.600 16.679 -17.182 1.00 77.38 183 GLN A N 1
ATOM 1434 C CA . GLN A 1 183 ? 13.020 16.898 -17.493 1.00 77.38 183 GLN A CA 1
ATOM 1435 C C . GLN A 1 183 ? 13.525 16.052 -18.670 1.00 77.38 183 GLN A C 1
ATOM 1437 O O . GLN A 1 183 ? 14.623 16.284 -19.176 1.00 77.38 183 GLN A O 1
ATOM 1442 N N . CYS A 1 184 ? 12.740 15.079 -19.136 1.00 71.06 184 CYS A N 1
ATOM 1443 C CA . CYS A 1 184 ? 13.091 14.266 -20.294 1.00 71.06 184 CYS A CA 1
ATOM 1444 C C . CYS A 1 184 ? 12.622 14.938 -21.590 1.00 71.06 184 CYS A C 1
ATOM 1446 O O . CYS A 1 184 ? 11.439 14.918 -21.918 1.00 71.06 184 CYS A O 1
ATOM 1448 N N . ILE A 1 185 ? 13.567 15.485 -22.355 1.00 78.75 185 ILE A N 1
ATOM 1449 C CA . ILE A 1 185 ? 13.324 15.959 -23.721 1.00 78.75 185 ILE A CA 1
ATOM 1450 C C . ILE A 1 185 ? 13.654 14.811 -24.682 1.00 78.75 185 ILE A C 1
ATOM 1452 O O . ILE A 1 185 ? 14.749 14.257 -24.620 1.00 78.75 185 ILE A O 1
ATOM 1456 N N . ASP A 1 186 ? 12.697 14.452 -25.539 1.00 75.19 186 ASP A N 1
ATOM 1457 C CA . ASP A 1 186 ? 12.815 13.419 -26.580 1.00 75.1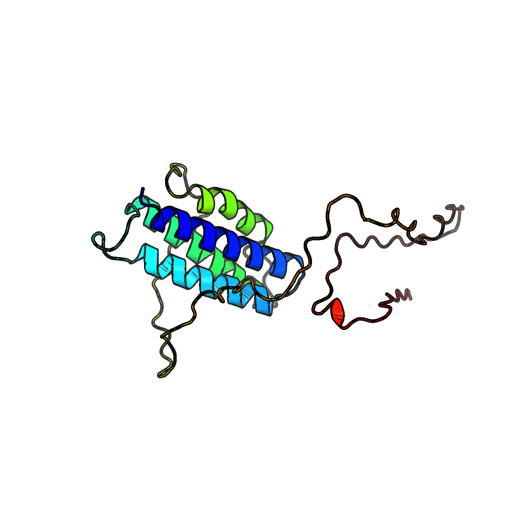9 186 ASP A CA 1
ATOM 1458 C C . ASP A 1 186 ? 13.380 12.060 -26.100 1.00 75.19 186 ASP A C 1
ATOM 1460 O O . ASP A 1 186 ? 14.410 11.590 -26.597 1.00 75.19 186 ASP A O 1
ATOM 1464 N N . PRO A 1 187 ? 12.720 11.379 -25.140 1.00 73.06 187 PRO A N 1
ATOM 1465 C CA . PRO A 1 187 ? 13.169 10.068 -24.690 1.00 73.06 187 PRO A CA 1
ATOM 1466 C C . PRO A 1 187 ? 13.070 9.034 -25.822 1.00 73.06 187 PRO A C 1
ATOM 1468 O O . PRO A 1 187 ? 12.044 8.916 -26.493 1.00 73.06 187 PRO A O 1
ATOM 1471 N N . TYR A 1 188 ? 14.118 8.227 -25.995 1.00 74.38 188 TYR A N 1
ATOM 1472 C CA . TYR A 1 188 ? 14.129 7.098 -26.925 1.00 74.38 188 TYR A CA 1
ATOM 1473 C C . TYR A 1 188 ? 14.588 5.816 -26.228 1.00 74.38 188 TYR A C 1
ATOM 1475 O O . TYR A 1 188 ? 15.368 5.839 -25.277 1.00 74.38 188 TYR A O 1
ATOM 1483 N N . ILE A 1 189 ? 14.098 4.678 -26.718 1.00 73.19 189 ILE A N 1
ATOM 1484 C CA . ILE A 1 189 ? 14.433 3.348 -26.207 1.00 73.19 189 ILE A CA 1
ATOM 1485 C C . ILE A 1 189 ? 15.231 2.631 -27.289 1.00 73.19 189 ILE A C 1
ATOM 1487 O O . ILE A 1 189 ? 14.764 2.480 -28.417 1.00 73.19 189 ILE A O 1
ATOM 1491 N N . THR A 1 190 ? 16.435 2.180 -26.941 1.00 75.44 190 THR A N 1
ATOM 1492 C CA . THR A 1 190 ? 17.254 1.347 -27.826 1.00 75.44 190 THR A CA 1
ATOM 1493 C C . THR A 1 190 ? 17.179 -0.101 -27.370 1.00 75.44 190 THR A C 1
ATOM 1495 O O . THR A 1 190 ? 17.476 -0.410 -26.218 1.00 75.44 190 THR A O 1
ATOM 1498 N N . VAL A 1 191 ? 16.815 -0.991 -28.289 1.00 70.75 191 VAL A N 1
ATOM 1499 C CA . VAL A 1 191 ? 16.847 -2.440 -28.086 1.00 70.75 191 VAL A CA 1
ATOM 1500 C C . VAL A 1 191 ? 17.933 -3.023 -28.980 1.00 70.75 191 VAL A C 1
ATOM 1502 O O . VAL A 1 191 ? 17.870 -2.883 -30.200 1.00 70.75 191 VAL A O 1
ATOM 1505 N N . SER A 1 192 ? 18.893 -3.722 -28.379 1.00 64.25 192 SER A N 1
ATOM 1506 C CA . SER A 1 192 ? 19.957 -4.426 -29.099 1.00 64.25 192 SER A CA 1
ATOM 1507 C C . SER A 1 192 ? 19.868 -5.926 -28.835 1.00 64.25 192 SER A C 1
ATOM 1509 O O . SER A 1 192 ? 19.768 -6.349 -27.685 1.00 64.25 192 SER A O 1
ATOM 1511 N N . VAL A 1 193 ? 19.939 -6.724 -29.899 1.00 66.88 193 VAL A N 1
ATOM 1512 C CA . VAL A 1 193 ? 19.896 -8.194 -29.865 1.00 66.88 193 VAL A CA 1
ATOM 1513 C C . VAL A 1 193 ? 21.221 -8.707 -30.429 1.00 66.88 193 VAL A C 1
ATOM 1515 O O . VAL A 1 193 ? 21.667 -8.204 -31.460 1.00 66.88 193 VAL A O 1
ATOM 1518 N N . LYS A 1 194 ? 21.871 -9.651 -29.744 1.00 61.47 194 LYS A N 1
ATOM 1519 C CA . LYS A 1 194 ? 23.109 -10.311 -30.188 1.00 61.47 194 LYS A CA 1
ATOM 1520 C C . LYS A 1 194 ? 22.857 -11.781 -30.465 1.00 61.47 194 LYS A C 1
ATOM 1522 O O . LYS A 1 194 ? 22.081 -12.376 -29.687 1.00 61.47 194 LYS A O 1
#